Protein AF-A0A7R9GT26-F1 (afdb_monomer_lite)

Radius of gyration: 23.25 Å; chains: 1; bounding box: 60×40×63 Å

Sequence (331 aa):
MYFSDEMHKLLKLSGAKCIITVAANYTTVLQAISMLESLEKPFIIVTQGTEVTTTIPEGAVNFQELIAKDVDTSLLSTVQPASPNDVVALPFSSGTTGLPKGVQLTHRNLVANILQTTLRPHLNYQEPTTSYGLTETSPCVILMPKELKNSSSIGHLIPNTEAKVVDLVTDLTLPVGGVGELWIRGPQVMKGYLDNIEATNDVIDQDNWLRTGDLACYDENNLFYIKDRLKELIKVKGYQVAPAELEEILRSHPSVAEAAVIGVPDKRAGEVPRAFVVCTSEVSEDELKNYVAGKVSDFKQLVGGVTFLESIPKNPSGKILRKLLKEEYIK

InterPro domains:
  IPR000873 AMP-dependent synthetase/ligase domain [PF00501] (3-121)
  IPR000873 AMP-dependent synthetase/ligase domain [PF00501] (131-194)
  IPR020845 AMP-binding, conserved site [PS00455] (90-101)
  IPR025110 AMP-binding enzyme, C-terminal domain [PF13193] (245-319)
  IPR042099 ANL, N-terminal domain [G3DSA:3.40.50.12780] (1-129)
  IPR042099 ANL, N-terminal domain [G3DSA:3.40.50.12780] (130-231)
  IPR045851 AMP-binding enzyme domain superfamily [G3DSA:3.30.300.30] (232-330)

Foldseek 3Di:
DDALCLLLVVCVLVVAQAAEEAPVCVVSPVSSQVPDPDPRTHQYEHEYDVDPPDDDDPRYHHPCVVPDPPDDPVVVVVDDDDDQAQFPAFDFDDDLDDRTWGFGFGNQLLVVVCCLQPVDPPQQSVDFPAFDAPVQQNGTFATHGPVDPDPQFNHAGGPQKDKFFAAPPPRDGDDAPDKHWIKIAGSNGTPATRPCVPRRCVQQPPVRIGGPQWIWGAHPVRTIGTQAGNVQFAQFAPDTEHQVVLQVLLCVDQFFPGKTWHWDQDPHGRTAIEMETETPDDDDQVRSQVSSPVPDDPRNGNPVTYHYDNDFDADPVRHGSVVVVRVVVVD

Organism: Timema poppense (NCBI:txid170557)

Secondary structure (DSSP, 8-state):
---HHHHHHHHHHHT-SEEEEEGGGHHHHHHHHHT---SSPPEEEEEP-S-TT-PPPTTEEEHHHHTSTT---GGGGGSPPPPTTSEEE--EE--TTS--EEEEEEHHHHHHHHHHHH--SSS-TTS-S-EEE-GGGSSEEEE--TT---TT--BEEPTT-EEEEE-TTT-PBP-TT--EEEEEESTTS-SEETT-HHHHHTTB-TT--EEEEEEEEE-TT--EEEEEEGGG-EEETTEEE-HHHHHHHHHTSTTEEEEEEEEEEETTTEEEEEEEEEESS---HHHHHHHHHTTS-GGGS-TTEEEE-S---B-TTS-B-HHHHHHHHH-

Structure (mmCIF, N/CA/C/O backbone):
data_AF-A0A7R9GT26-F1
#
_entry.id   AF-A0A7R9GT26-F1
#
loop_
_atom_site.group_PDB
_atom_site.id
_atom_site.type_symbol
_atom_site.label_atom_id
_atom_site.label_alt_id
_atom_site.label_comp_id
_atom_site.label_asym_id
_atom_site.label_entity_id
_atom_site.label_seq_id
_atom_site.pdbx_PDB_ins_code
_atom_site.Cartn_x
_atom_site.Cartn_y
_atom_site.Cartn_z
_atom_site.occupancy
_atom_site.B_iso_or_equiv
_atom_site.auth_seq_id
_atom_site.auth_comp_id
_atom_site.auth_asym_id
_atom_site.auth_atom_id
_atom_site.pdbx_PDB_model_num
ATOM 1 N N . MET A 1 1 ? 16.679 2.323 5.563 1.00 50.41 1 MET A N 1
ATOM 2 C CA . MET A 1 1 ? 18.012 1.932 5.062 1.00 50.41 1 MET A CA 1
ATOM 3 C C . MET A 1 1 ? 17.977 0.421 4.892 1.00 50.41 1 MET A C 1
ATOM 5 O O . MET A 1 1 ? 17.531 -0.238 5.821 1.00 50.41 1 MET A O 1
ATOM 9 N N . TYR A 1 2 ? 18.290 -0.101 3.706 1.00 65.50 2 TYR A N 1
ATOM 10 C CA . TYR A 1 2 ? 18.271 -1.548 3.445 1.00 65.50 2 TYR A CA 1
ATOM 11 C C . TYR A 1 2 ? 19.489 -2.211 4.096 1.00 65.50 2 TYR A C 1
ATOM 13 O O . TYR A 1 2 ? 20.573 -1.628 4.078 1.00 65.50 2 TYR A O 1
ATOM 21 N N . PHE A 1 3 ? 19.322 -3.411 4.648 1.00 83.06 3 PHE A N 1
ATOM 22 C CA . PHE A 1 3 ? 20.441 -4.206 5.161 1.00 83.06 3 PHE A CA 1
ATOM 23 C C . PHE A 1 3 ? 21.148 -4.945 4.016 1.00 83.06 3 PHE A C 1
ATOM 25 O O . PHE A 1 3 ? 20.526 -5.269 3.001 1.00 83.06 3 PHE A O 1
ATOM 32 N N . SER A 1 4 ? 22.442 -5.236 4.171 1.00 85.62 4 SER A N 1
ATOM 33 C CA . SER A 1 4 ? 23.244 -5.937 3.155 1.00 85.62 4 SER A CA 1
ATOM 34 C C . SER A 1 4 ? 22.680 -7.323 2.818 1.00 85.62 4 SER A C 1
ATOM 36 O O . SER A 1 4 ? 22.632 -7.682 1.644 1.00 85.62 4 SER A O 1
ATOM 38 N N . ASP A 1 5 ? 22.170 -8.062 3.808 1.00 85.44 5 ASP A N 1
ATOM 39 C CA . ASP A 1 5 ? 21.521 -9.370 3.611 1.00 85.44 5 ASP A CA 1
ATOM 40 C C . ASP A 1 5 ? 20.249 -9.282 2.760 1.00 85.44 5 ASP A C 1
ATOM 42 O O . ASP A 1 5 ? 19.950 -10.168 1.955 1.00 85.44 5 ASP A O 1
ATOM 46 N N . GLU A 1 6 ? 19.475 -8.212 2.946 1.00 82.56 6 GLU A N 1
ATOM 47 C CA . GLU A 1 6 ? 18.274 -7.957 2.157 1.00 82.56 6 GLU A CA 1
ATOM 48 C C . GLU A 1 6 ? 18.670 -7.626 0.720 1.00 82.56 6 GLU A C 1
ATOM 50 O O . GLU A 1 6 ? 18.214 -8.298 -0.202 1.00 82.56 6 GLU A O 1
ATOM 55 N N . MET A 1 7 ? 19.602 -6.685 0.530 1.00 87.06 7 MET A N 1
ATOM 56 C CA . MET A 1 7 ? 20.130 -6.339 -0.792 1.00 87.06 7 MET A CA 1
ATOM 57 C C . MET A 1 7 ? 20.706 -7.557 -1.522 1.00 87.06 7 MET A C 1
ATOM 59 O 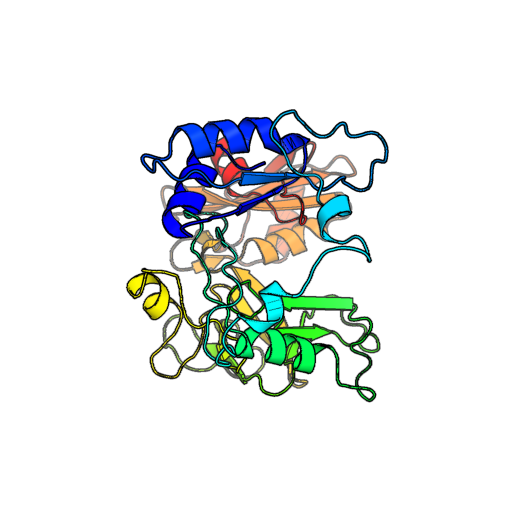O . MET A 1 7 ? 20.417 -7.743 -2.699 1.00 87.06 7 MET A O 1
ATOM 63 N N . HIS A 1 8 ? 21.467 -8.419 -0.845 1.00 89.06 8 HIS A N 1
ATOM 64 C CA . HIS A 1 8 ? 22.035 -9.628 -1.442 1.00 89.06 8 HIS A CA 1
ATOM 65 C C . HIS A 1 8 ? 20.957 -10.530 -2.057 1.00 89.06 8 HIS A C 1
ATOM 67 O O . HIS A 1 8 ? 21.089 -10.973 -3.200 1.00 89.06 8 HIS A O 1
ATOM 73 N N . LYS A 1 9 ? 19.850 -10.744 -1.336 1.00 85.50 9 LYS A N 1
ATOM 74 C CA . LYS A 1 9 ? 18.706 -11.512 -1.848 1.00 85.50 9 LYS A CA 1
ATOM 75 C C . LYS A 1 9 ? 18.086 -10.844 -3.072 1.00 85.50 9 LYS A C 1
ATOM 77 O O . LYS A 1 9 ? 17.804 -11.532 -4.048 1.00 85.50 9 LYS A O 1
ATOM 82 N N . LEU A 1 10 ? 17.916 -9.520 -3.046 1.00 86.31 10 LEU A N 1
ATOM 83 C CA . LEU A 1 10 ? 17.377 -8.766 -4.185 1.00 86.31 10 LEU A CA 1
ATOM 84 C C . LEU A 1 10 ? 18.279 -8.877 -5.423 1.00 86.31 10 LEU A C 1
ATOM 86 O O . LEU A 1 10 ? 17.786 -9.072 -6.534 1.00 86.31 10 LEU A O 1
ATOM 90 N N . LEU A 1 11 ? 19.600 -8.800 -5.239 1.00 88.25 11 LEU A N 1
ATOM 91 C CA . LEU A 1 11 ? 20.577 -8.943 -6.321 1.00 88.25 11 LEU A CA 1
ATOM 92 C C . LEU A 1 11 ? 20.552 -10.348 -6.921 1.00 88.25 11 LEU A C 1
ATOM 94 O O . LEU A 1 11 ? 20.573 -10.491 -8.142 1.00 88.25 11 LEU A O 1
ATOM 98 N N . LYS A 1 12 ? 20.443 -11.377 -6.072 1.00 87.69 12 LYS A N 1
ATOM 99 C CA . LYS A 1 12 ? 20.314 -12.767 -6.515 1.00 87.69 12 LYS A CA 1
ATOM 100 C C . LYS A 1 12 ? 19.029 -12.993 -7.313 1.00 87.69 12 LYS A C 1
ATOM 102 O O . LYS A 1 12 ? 19.092 -13.590 -8.380 1.00 87.69 12 LYS A O 1
ATOM 107 N N . LEU A 1 13 ? 17.891 -12.497 -6.822 1.00 85.44 13 LEU A N 1
ATOM 108 C CA . LEU A 1 13 ? 16.589 -12.656 -7.483 1.00 85.44 13 LEU A CA 1
ATOM 109 C C . LEU A 1 13 ? 16.514 -11.909 -8.818 1.00 85.44 13 LEU A C 1
ATOM 111 O O . LEU A 1 13 ? 15.985 -12.432 -9.788 1.00 85.44 13 LEU A O 1
ATOM 115 N N . SER A 1 14 ? 17.045 -10.688 -8.880 1.00 83.88 14 SER A N 1
ATOM 116 C CA . SER A 1 14 ? 16.994 -9.866 -10.097 1.00 83.88 14 SER A CA 1
ATOM 117 C C . SER A 1 14 ? 18.036 -10.243 -11.151 1.00 83.88 14 SER A C 1
ATOM 119 O O . SER A 1 14 ? 17.915 -9.811 -12.295 1.00 83.88 14 SER A O 1
ATOM 121 N N . GLY A 1 15 ? 19.082 -10.990 -10.780 1.00 86.69 15 GLY A N 1
ATOM 122 C CA . GLY A 1 15 ? 20.220 -11.242 -11.666 1.00 86.69 15 GLY A CA 1
ATOM 123 C C . GLY A 1 15 ? 20.951 -9.954 -12.063 1.00 86.69 15 GLY A C 1
ATOM 124 O O . GLY A 1 15 ? 21.453 -9.853 -13.185 1.00 86.69 15 GLY A O 1
ATOM 125 N N . ALA A 1 16 ? 20.965 -8.954 -11.173 1.00 88.44 16 ALA A N 1
ATOM 126 C CA . ALA A 1 16 ? 21.452 -7.612 -11.467 1.00 88.44 16 ALA A CA 1
ATOM 127 C C . ALA A 1 16 ? 22.862 -7.631 -12.076 1.00 88.44 16 ALA A C 1
ATOM 129 O O . ALA A 1 16 ? 23.800 -8.185 -11.503 1.00 88.44 16 ALA A O 1
ATOM 130 N N . LYS A 1 17 ? 23.012 -6.978 -13.233 1.00 88.94 17 LYS A N 1
ATOM 131 C CA . LYS A 1 17 ? 24.306 -6.745 -13.900 1.00 88.94 17 LYS A CA 1
ATOM 132 C C . LYS A 1 17 ? 24.926 -5.397 -13.534 1.00 88.94 17 LYS A C 1
ATOM 134 O O . LYS A 1 17 ? 26.117 -5.184 -13.728 1.00 88.94 17 LYS A O 1
ATOM 139 N N . CYS A 1 18 ? 24.114 -4.507 -12.980 1.00 89.88 18 CYS A N 1
ATOM 140 C CA . CYS A 1 18 ? 24.482 -3.163 -12.581 1.00 89.88 18 CYS A CA 1
ATOM 141 C C . CYS A 1 18 ? 23.627 -2.737 -11.383 1.00 89.88 18 CYS A C 1
ATOM 143 O O . CYS A 1 18 ? 22.463 -3.128 -11.286 1.00 89.88 18 CYS A O 1
ATOM 145 N N . ILE A 1 19 ? 24.185 -1.913 -10.497 1.00 90.31 19 ILE A N 1
ATOM 146 C CA . ILE A 1 19 ? 23.473 -1.323 -9.360 1.00 90.31 19 ILE A CA 1
ATOM 147 C C . ILE A 1 19 ? 23.625 0.190 -9.416 1.00 90.31 19 ILE A C 1
ATOM 149 O O . ILE A 1 19 ? 24.738 0.690 -9.315 1.00 90.31 19 ILE A O 1
ATOM 153 N N . ILE A 1 20 ? 22.515 0.918 -9.522 1.00 90.12 20 ILE A N 1
ATOM 154 C CA . ILE A 1 20 ? 22.499 2.377 -9.371 1.00 90.12 20 ILE A CA 1
ATOM 155 C C . ILE A 1 20 ? 22.123 2.698 -7.923 1.00 90.12 20 ILE A C 1
ATOM 157 O O . ILE A 1 20 ? 21.085 2.250 -7.437 1.00 90.12 20 ILE A O 1
ATOM 161 N N . THR A 1 21 ? 22.967 3.444 -7.215 1.00 89.31 21 THR A N 1
ATOM 162 C CA . THR A 1 21 ? 22.783 3.767 -5.792 1.00 89.31 21 THR A CA 1
ATOM 163 C C . THR A 1 21 ? 23.339 5.151 -5.445 1.00 89.31 21 THR A C 1
ATOM 165 O O . THR A 1 21 ? 23.936 5.817 -6.284 1.00 89.31 21 THR A O 1
ATOM 168 N N . VAL A 1 22 ? 23.164 5.601 -4.204 1.00 87.25 22 VAL A N 1
ATOM 169 C CA . VAL A 1 22 ? 23.819 6.804 -3.657 1.00 87.25 22 VAL A CA 1
ATOM 170 C C . VAL A 1 22 ? 25.069 6.419 -2.867 1.00 87.25 22 VAL A C 1
ATOM 172 O O . VAL A 1 22 ? 25.137 5.316 -2.319 1.00 87.25 22 VAL A O 1
ATOM 175 N N . ALA A 1 23 ? 26.038 7.332 -2.741 1.00 84.62 23 ALA A N 1
ATOM 176 C CA . ALA A 1 23 ? 27.306 7.044 -2.058 1.00 84.62 23 ALA A CA 1
ATOM 177 C C . ALA A 1 23 ? 27.113 6.563 -0.609 1.00 84.62 23 ALA A C 1
ATOM 179 O O . ALA A 1 23 ? 27.824 5.670 -0.157 1.00 84.62 23 ALA A O 1
ATOM 180 N N . ALA A 1 24 ? 26.094 7.077 0.090 1.00 84.94 24 ALA A N 1
ATOM 181 C CA . ALA A 1 24 ? 25.754 6.661 1.453 1.00 84.94 24 ALA A CA 1
ATOM 182 C C . ALA A 1 24 ? 25.431 5.158 1.581 1.00 84.94 24 ALA A C 1
ATOM 184 O O . ALA A 1 24 ? 25.632 4.570 2.639 1.00 84.94 24 ALA A O 1
ATOM 185 N N . ASN A 1 25 ? 24.960 4.521 0.505 1.00 87.19 25 ASN A N 1
ATOM 186 C CA . ASN A 1 25 ? 24.641 3.093 0.480 1.00 87.19 25 ASN A CA 1
ATOM 187 C C . ASN A 1 25 ? 25.794 2.236 -0.071 1.00 87.19 25 ASN A C 1
ATOM 189 O O . ASN A 1 25 ? 25.666 1.013 -0.105 1.00 87.19 25 ASN A O 1
ATOM 193 N N . TYR A 1 26 ? 26.895 2.842 -0.529 1.00 88.31 26 TYR A N 1
ATOM 194 C CA . TYR A 1 26 ? 27.957 2.150 -1.264 1.00 88.31 26 TYR A CA 1
ATOM 195 C C . TYR A 1 26 ? 28.559 0.981 -0.478 1.00 88.31 26 TYR A C 1
ATOM 197 O O . TYR A 1 26 ? 28.622 -0.138 -0.982 1.00 88.31 26 TYR A O 1
ATOM 205 N N . THR A 1 27 ? 28.919 1.208 0.787 1.00 89.69 27 THR A N 1
ATOM 206 C CA . THR A 1 27 ? 29.486 0.169 1.659 1.00 89.69 27 THR A CA 1
ATOM 207 C C . THR A 1 27 ? 28.525 -1.006 1.846 1.00 89.69 27 THR A C 1
ATOM 209 O O . THR A 1 27 ? 28.936 -2.162 1.762 1.00 89.69 27 THR A O 1
ATOM 212 N N . THR A 1 28 ? 27.234 -0.729 2.039 1.00 90.69 28 THR A N 1
ATOM 213 C CA . THR A 1 28 ? 26.201 -1.765 2.175 1.00 90.69 28 THR A CA 1
ATOM 214 C C . THR A 1 28 ? 26.034 -2.565 0.884 1.00 90.69 28 THR A C 1
ATOM 216 O O . THR A 1 28 ? 25.906 -3.788 0.931 1.00 90.69 28 THR A O 1
ATOM 219 N N . VAL A 1 29 ? 26.089 -1.899 -0.275 1.00 91.19 29 VAL A N 1
ATOM 220 C CA . VAL A 1 29 ? 26.050 -2.558 -1.588 1.00 91.19 29 VAL A CA 1
ATOM 221 C C . VAL A 1 29 ? 27.274 -3.454 -1.784 1.00 91.19 29 VAL A C 1
ATOM 223 O O . VAL A 1 29 ? 27.121 -4.596 -2.208 1.00 91.19 29 VAL A O 1
ATOM 226 N N . LEU A 1 30 ? 28.478 -2.995 -1.429 1.00 92.06 30 LEU A N 1
ATOM 227 C CA . LEU A 1 30 ? 29.689 -3.817 -1.517 1.00 92.06 30 LEU A CA 1
ATOM 228 C C . LEU A 1 30 ? 29.596 -5.081 -0.657 1.00 92.06 30 LEU A C 1
ATOM 230 O O . LEU A 1 30 ? 29.966 -6.161 -1.117 1.00 92.06 30 LEU A O 1
ATOM 234 N N . GLN A 1 31 ? 29.062 -4.966 0.560 1.00 93.06 31 GLN A N 1
ATOM 235 C CA . GLN A 1 31 ? 28.791 -6.123 1.417 1.00 93.06 31 GLN A CA 1
ATOM 236 C C . GLN A 1 31 ? 27.753 -7.062 0.788 1.00 93.06 31 GLN A C 1
ATOM 238 O O . GLN A 1 31 ? 27.925 -8.275 0.809 1.00 93.06 31 GLN A O 1
ATOM 243 N N . ALA A 1 32 ? 26.697 -6.524 0.175 1.00 92.31 32 ALA A N 1
ATOM 244 C CA . ALA A 1 32 ? 25.695 -7.329 -0.523 1.00 92.31 32 ALA A CA 1
ATOM 245 C C . ALA A 1 32 ? 26.288 -8.120 -1.706 1.00 92.31 32 ALA A C 1
ATOM 247 O O . ALA A 1 32 ? 25.992 -9.304 -1.888 1.00 92.31 32 ALA A O 1
ATOM 248 N N . ILE A 1 33 ? 27.156 -7.473 -2.490 1.00 92.38 33 ILE A N 1
ATOM 249 C CA . ILE A 1 33 ? 27.861 -8.072 -3.629 1.00 92.38 33 ILE A CA 1
ATOM 250 C C . ILE A 1 33 ? 28.894 -9.108 -3.172 1.00 92.38 33 ILE A C 1
ATOM 252 O O . ILE A 1 33 ? 29.091 -10.113 -3.856 1.00 92.38 33 ILE A O 1
ATOM 256 N N . SER A 1 34 ? 29.588 -8.887 -2.050 1.00 92.06 34 SER A N 1
ATOM 257 C CA . SER A 1 34 ? 30.612 -9.824 -1.570 1.00 92.06 34 SER A CA 1
ATOM 258 C C . SER A 1 34 ? 30.029 -11.189 -1.203 1.00 92.06 34 SER A C 1
ATOM 260 O O . SER A 1 34 ? 30.730 -12.188 -1.342 1.00 92.06 34 SER A O 1
ATOM 262 N N . MET A 1 35 ? 28.747 -11.229 -0.832 1.00 92.94 35 MET A N 1
ATOM 263 C CA . MET A 1 35 ? 27.990 -12.449 -0.554 1.00 92.94 35 MET A CA 1
ATOM 264 C C . MET A 1 35 ? 27.502 -13.185 -1.815 1.00 92.94 35 MET A C 1
ATOM 266 O O . MET A 1 35 ? 27.016 -14.307 -1.706 1.00 92.94 35 MET A O 1
ATOM 270 N N . LEU A 1 36 ? 27.587 -12.589 -3.013 1.00 90.75 36 LEU A N 1
ATOM 271 C CA . LEU A 1 36 ? 27.212 -13.274 -4.256 1.00 90.75 36 LEU A CA 1
ATOM 272 C C . LEU A 1 36 ? 28.237 -14.362 -4.608 1.00 90.75 36 LEU A C 1
ATOM 274 O O . LEU A 1 36 ? 29.433 -14.098 -4.690 1.00 90.75 36 LEU A O 1
ATOM 278 N N . GLU A 1 37 ? 27.740 -15.565 -4.898 1.00 87.38 37 GLU A N 1
ATOM 279 C CA . GLU A 1 37 ? 28.546 -16.711 -5.355 1.00 87.38 37 GLU A CA 1
ATOM 280 C C . GLU A 1 37 ? 29.038 -16.553 -6.811 1.00 87.38 37 GLU A C 1
ATOM 282 O O . GLU A 1 37 ? 29.953 -17.250 -7.243 1.00 87.38 37 GLU A O 1
ATOM 287 N N . SER A 1 38 ? 28.438 -15.632 -7.578 1.00 80.31 38 SER A N 1
ATOM 288 C CA . SER A 1 38 ? 28.776 -15.368 -8.984 1.00 80.31 38 SER A CA 1
ATOM 289 C C . SER A 1 38 ? 30.158 -14.725 -9.143 1.00 80.31 38 SER A C 1
ATOM 291 O O . SER A 1 38 ? 30.488 -13.757 -8.454 1.00 80.31 38 SER A O 1
ATOM 293 N N . LEU A 1 39 ? 30.930 -15.212 -10.122 1.00 73.50 39 LEU A N 1
ATOM 294 C CA . LEU A 1 39 ? 32.186 -14.585 -10.555 1.00 73.50 39 LEU A CA 1
ATOM 295 C C . LEU A 1 39 ? 31.941 -13.259 -11.292 1.00 73.50 39 LEU A C 1
ATOM 297 O O . LEU A 1 39 ? 32.728 -12.325 -11.155 1.00 73.50 39 LEU A O 1
ATOM 301 N N . GLU A 1 40 ? 30.832 -13.149 -12.030 1.00 84.06 40 GLU A N 1
ATOM 302 C CA . GLU A 1 40 ? 30.379 -11.880 -12.601 1.00 84.06 40 GLU A CA 1
ATOM 303 C C . GLU A 1 40 ? 29.618 -11.095 -11.535 1.00 84.06 40 GLU A C 1
ATOM 305 O O . GLU A 1 40 ? 28.461 -11.402 -11.224 1.00 84.06 40 GLU A O 1
ATOM 310 N N . LYS A 1 41 ? 30.281 -10.091 -10.962 1.00 85.19 41 LYS A N 1
ATOM 311 C CA . LYS A 1 41 ? 29.689 -9.172 -9.989 1.00 85.19 41 LYS A CA 1
ATOM 312 C C . LYS A 1 41 ? 29.129 -7.939 -10.704 1.00 85.19 41 LYS A C 1
ATOM 314 O O . LYS A 1 41 ? 29.766 -7.459 -11.642 1.00 85.19 41 LYS A O 1
ATOM 319 N N . PRO A 1 42 ? 27.968 -7.410 -10.281 1.00 88.25 42 PRO A N 1
ATOM 320 C CA . PRO A 1 42 ? 27.454 -6.177 -10.852 1.00 88.25 42 PRO A CA 1
ATOM 321 C C . PRO A 1 42 ? 28.406 -5.021 -10.562 1.00 88.25 42 PRO A C 1
ATOM 323 O O . PRO A 1 42 ? 28.925 -4.901 -9.451 1.00 88.25 42 PRO A O 1
ATOM 326 N N . PHE A 1 43 ? 28.600 -4.144 -11.542 1.00 90.25 43 PHE A N 1
ATOM 327 C CA . PHE A 1 43 ? 29.292 -2.883 -11.300 1.00 90.25 43 PHE A CA 1
ATOM 328 C C . PHE A 1 43 ? 28.349 -1.886 -10.617 1.00 90.25 43 PHE A C 1
ATOM 330 O O . PHE A 1 43 ? 27.121 -1.968 -10.741 1.00 90.25 43 PHE A O 1
ATOM 337 N N . ILE A 1 44 ? 28.927 -0.953 -9.864 1.00 88.88 44 ILE A N 1
ATOM 338 C CA . ILE A 1 44 ? 28.171 0.013 -9.070 1.00 88.88 44 ILE A CA 1
ATOM 339 C C . ILE A 1 44 ? 28.244 1.371 -9.757 1.00 88.88 44 ILE A C 1
ATOM 341 O O . ILE A 1 44 ? 29.326 1.908 -9.972 1.00 88.88 44 ILE A O 1
ATOM 345 N N . ILE A 1 45 ? 27.086 1.939 -10.057 1.00 86.94 45 ILE A N 1
ATOM 346 C CA . ILE A 1 45 ? 26.932 3.324 -10.472 1.00 86.94 45 ILE A CA 1
ATOM 347 C C . ILE A 1 45 ? 26.461 4.124 -9.260 1.00 86.94 45 ILE A C 1
ATOM 349 O O . ILE A 1 45 ? 25.444 3.805 -8.640 1.00 86.94 45 ILE A O 1
ATOM 353 N N . VAL A 1 46 ? 27.184 5.186 -8.927 1.00 86.62 46 VAL A N 1
ATOM 354 C CA . VAL A 1 46 ? 26.808 6.115 -7.868 1.00 86.62 46 VAL A CA 1
ATOM 355 C C . VAL A 1 46 ? 26.240 7.382 -8.491 1.00 86.62 46 VAL A C 1
ATOM 357 O O . VAL A 1 46 ? 26.902 8.061 -9.274 1.00 86.62 46 VAL A O 1
ATOM 360 N N . THR A 1 47 ? 25.004 7.713 -8.126 1.00 82.38 47 THR A N 1
ATOM 361 C CA . THR A 1 47 ? 24.435 9.032 -8.396 1.00 82.38 47 THR A CA 1
ATOM 362 C C . THR A 1 47 ? 24.823 9.990 -7.277 1.00 82.38 47 THR A C 1
ATOM 364 O O . THR A 1 47 ? 24.699 9.666 -6.091 1.00 82.38 47 THR A O 1
ATOM 367 N N . GLN A 1 48 ? 25.275 11.187 -7.653 1.00 68.50 48 GLN A N 1
ATOM 368 C CA . GLN A 1 48 ? 25.305 12.312 -6.724 1.00 68.50 48 GLN A CA 1
ATOM 369 C C . GLN A 1 48 ? 23.850 12.595 -6.325 1.00 68.50 48 GLN A C 1
ATOM 371 O O . GLN A 1 48 ? 22.958 12.592 -7.177 1.00 68.50 48 GLN A O 1
ATOM 376 N N . GLY A 1 49 ? 23.582 12.729 -5.027 1.00 59.44 49 GLY A N 1
ATOM 377 C CA . GLY A 1 49 ? 22.277 13.196 -4.562 1.00 59.44 49 GLY A CA 1
ATOM 378 C C . GLY A 1 49 ? 22.076 14.672 -4.920 1.00 59.44 49 GLY A C 1
ATOM 379 O O . GLY A 1 49 ? 22.800 15.243 -5.728 1.00 59.44 49 GLY A O 1
ATOM 380 N N . THR A 1 50 ? 21.136 15.342 -4.260 1.00 52.72 50 THR A N 1
ATOM 381 C CA . THR A 1 50 ? 20.999 16.808 -4.352 1.00 52.72 50 THR A CA 1
ATOM 382 C C . THR A 1 50 ? 22.166 17.574 -3.708 1.00 52.72 50 THR A C 1
ATOM 384 O O . THR A 1 50 ? 22.218 18.797 -3.800 1.00 52.72 50 THR A O 1
ATOM 387 N N . GLU A 1 51 ? 23.095 16.883 -3.043 1.00 53.56 51 GLU A N 1
ATOM 388 C CA . GLU A 1 51 ? 24.273 17.466 -2.402 1.00 53.56 51 GLU A CA 1
ATOM 389 C C . GLU A 1 51 ? 25.493 17.411 -3.334 1.00 53.56 51 GLU A C 1
ATOM 391 O O . GLU A 1 51 ? 25.973 16.346 -3.717 1.00 53.56 51 GLU A O 1
ATOM 396 N N . VAL A 1 52 ? 26.013 18.591 -3.675 1.00 53.62 52 VAL A N 1
ATOM 397 C CA . VAL A 1 52 ? 27.061 18.830 -4.689 1.00 53.62 52 VAL A CA 1
ATOM 398 C C . VAL A 1 52 ? 28.454 18.310 -4.269 1.00 53.62 52 VAL A C 1
ATOM 400 O O . VAL A 1 52 ? 29.385 18.303 -5.068 1.00 53.62 52 VAL A O 1
ATOM 403 N N . THR A 1 53 ? 28.632 17.851 -3.026 1.00 54.72 53 THR A N 1
ATOM 404 C CA . THR A 1 53 ? 29.950 17.536 -2.434 1.00 54.72 53 THR A CA 1
ATOM 405 C C . THR A 1 53 ? 30.226 16.046 -2.224 1.00 54.72 53 THR A C 1
ATOM 407 O O . THR A 1 53 ? 31.228 15.693 -1.601 1.00 54.72 53 THR A O 1
ATOM 410 N N . THR A 1 54 ? 29.380 15.144 -2.726 1.00 60.91 54 THR A N 1
ATOM 411 C CA . THR A 1 54 ? 29.605 13.706 -2.529 1.00 60.91 54 THR A CA 1
ATOM 412 C C . THR A 1 54 ? 30.730 13.192 -3.436 1.00 60.91 54 THR A C 1
ATOM 414 O O . THR A 1 54 ? 30.585 13.151 -4.659 1.00 60.91 54 THR A O 1
ATOM 417 N N . THR A 1 55 ? 31.852 12.772 -2.846 1.00 75.75 55 THR A N 1
ATOM 418 C CA . THR A 1 55 ? 32.932 12.086 -3.567 1.00 75.75 55 THR A CA 1
ATOM 419 C C . THR A 1 55 ? 32.455 10.718 -4.056 1.00 75.75 55 THR A C 1
ATOM 421 O O . THR A 1 55 ? 31.848 9.952 -3.306 1.00 75.75 55 THR A O 1
ATOM 424 N N . ILE A 1 56 ? 32.713 10.408 -5.330 1.00 81.81 56 ILE A N 1
ATOM 425 C CA . ILE A 1 56 ? 32.410 9.091 -5.899 1.00 81.81 56 ILE A CA 1
ATOM 426 C C . ILE A 1 56 ? 33.388 8.076 -5.285 1.00 81.81 56 ILE A C 1
ATOM 428 O O . ILE A 1 56 ? 34.599 8.290 -5.373 1.00 81.81 56 ILE A O 1
ATOM 432 N N . PRO A 1 57 ? 32.899 7.007 -4.631 1.00 84.94 57 PRO A N 1
ATOM 433 C CA . PRO A 1 57 ? 33.766 5.993 -4.043 1.00 84.94 57 PRO A CA 1
ATOM 434 C C . PRO A 1 57 ? 34.650 5.307 -5.089 1.00 84.94 57 PRO A C 1
ATOM 436 O O . PRO A 1 57 ? 34.223 5.071 -6.219 1.00 84.94 57 PRO A O 1
ATOM 439 N N . GLU A 1 58 ? 35.865 4.928 -4.695 1.00 85.50 58 GLU A N 1
ATOM 440 C CA . GLU A 1 58 ? 36.760 4.147 -5.551 1.00 85.50 58 GLU A CA 1
ATOM 441 C C . GLU A 1 58 ? 36.084 2.829 -5.973 1.00 85.50 58 GLU A C 1
ATOM 443 O O . GLU A 1 58 ? 35.539 2.101 -5.137 1.00 85.50 58 GLU A O 1
ATOM 448 N N . GLY A 1 59 ? 36.090 2.542 -7.279 1.00 83.19 59 GLY A N 1
ATOM 449 C CA . GLY A 1 59 ? 35.418 1.380 -7.876 1.00 83.19 59 GLY A CA 1
ATOM 450 C C . GLY A 1 59 ? 33.965 1.613 -8.316 1.00 83.19 59 GLY A C 1
ATOM 451 O O . GLY A 1 59 ? 33.378 0.715 -8.920 1.00 83.19 59 GLY A O 1
ATOM 452 N N . ALA A 1 60 ? 33.392 2.796 -8.065 1.00 86.38 60 ALA A N 1
ATOM 453 C CA . ALA A 1 60 ? 32.088 3.190 -8.595 1.00 86.38 60 ALA A CA 1
ATOM 454 C C . ALA A 1 60 ? 32.200 4.019 -9.885 1.00 86.38 60 ALA A C 1
ATOM 456 O O . ALA A 1 60 ? 33.143 4.784 -10.072 1.00 86.38 60 ALA A O 1
ATOM 457 N N . VAL A 1 61 ? 31.183 3.916 -10.740 1.00 86.94 61 VAL A N 1
ATOM 458 C CA . VAL A 1 61 ? 30.991 4.774 -11.918 1.00 86.94 61 VAL A CA 1
ATOM 459 C C . VAL A 1 61 ? 30.111 5.961 -11.538 1.00 86.94 61 VAL A C 1
ATOM 461 O O . VAL A 1 61 ? 29.095 5.789 -10.865 1.00 86.94 61 VAL A O 1
ATOM 464 N N . ASN A 1 62 ? 30.458 7.169 -11.971 1.00 86.38 62 ASN A N 1
ATOM 465 C CA . ASN A 1 62 ? 29.623 8.345 -11.746 1.00 86.38 62 ASN A CA 1
ATOM 466 C C . ASN A 1 62 ? 28.416 8.338 -12.699 1.00 86.38 62 ASN A C 1
ATOM 468 O O . ASN A 1 62 ? 28.584 8.326 -13.916 1.00 86.38 62 ASN A O 1
ATOM 472 N N . PHE A 1 63 ? 27.190 8.392 -12.167 1.00 86.19 63 PHE A N 1
ATOM 473 C CA . PHE A 1 63 ? 25.979 8.418 -12.997 1.00 86.19 63 PHE A CA 1
ATOM 474 C C . PHE A 1 63 ? 25.963 9.590 -13.992 1.00 86.19 63 PHE A C 1
ATOM 476 O O . PHE A 1 63 ? 25.492 9.421 -15.111 1.00 86.19 63 PHE A O 1
ATOM 483 N N . GLN A 1 64 ? 26.507 10.756 -13.617 1.00 81.81 64 GLN A N 1
ATOM 484 C CA . GLN A 1 64 ? 26.532 11.940 -14.488 1.00 81.81 64 GLN A CA 1
ATOM 485 C C . GLN A 1 64 ? 27.368 11.732 -15.755 1.00 81.81 64 GLN A C 1
ATOM 487 O O . GLN A 1 64 ? 27.020 12.257 -16.809 1.00 81.81 64 GLN A O 1
ATOM 492 N N . GLU A 1 65 ? 28.428 10.928 -15.680 1.00 79.38 65 GLU A N 1
ATOM 493 C CA . GLU A 1 65 ? 29.256 10.594 -16.845 1.00 79.38 65 GLU A CA 1
ATOM 494 C C . GLU A 1 65 ? 28.489 9.715 -17.844 1.00 79.38 65 GLU A C 1
ATOM 496 O O . GLU A 1 65 ? 28.696 9.825 -19.047 1.00 79.38 65 GLU A O 1
ATOM 501 N N . LEU A 1 66 ? 27.546 8.893 -17.367 1.00 78.44 66 LEU A N 1
ATOM 502 C CA . LEU A 1 66 ? 26.745 7.994 -18.208 1.00 78.44 66 LEU A CA 1
ATOM 503 C C . LEU A 1 66 ? 25.594 8.686 -18.940 1.00 78.44 66 LEU A C 1
ATOM 505 O O . LEU A 1 66 ? 25.076 8.141 -19.912 1.00 78.44 66 LEU A O 1
ATOM 509 N N . ILE A 1 67 ? 25.168 9.853 -18.462 1.00 78.19 67 ILE A N 1
ATOM 510 C CA . ILE A 1 67 ? 24.084 10.639 -19.071 1.00 78.19 67 ILE A CA 1
ATOM 511 C C . ILE A 1 67 ? 24.598 11.898 -19.777 1.00 78.19 67 ILE A C 1
ATOM 513 O O . ILE A 1 67 ? 23.804 12.746 -20.19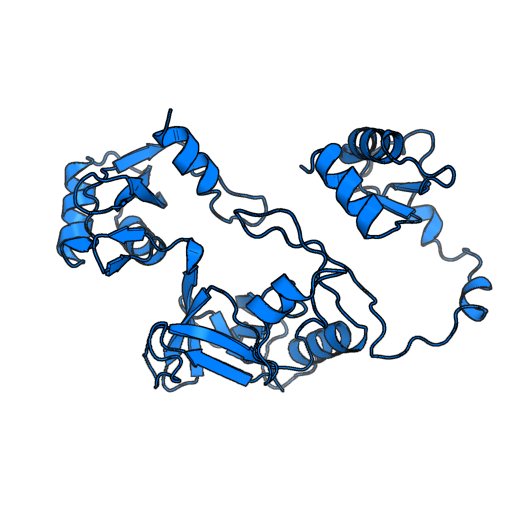6 1.00 78.19 67 ILE A O 1
ATOM 517 N N . ALA A 1 68 ? 25.919 12.034 -19.907 1.00 79.19 68 ALA A N 1
ATOM 518 C CA . ALA A 1 68 ? 26.535 13.105 -20.667 1.00 79.19 68 ALA A CA 1
ATOM 519 C C . ALA A 1 68 ? 26.157 13.005 -22.158 1.00 79.19 68 ALA A C 1
ATOM 521 O O . ALA A 1 68 ? 25.864 11.935 -22.693 1.00 79.19 68 ALA A O 1
ATOM 522 N N . LYS A 1 69 ? 26.110 14.149 -22.848 1.00 71.19 69 LYS A N 1
ATOM 523 C CA . LYS A 1 69 ? 25.598 14.230 -24.231 1.00 71.19 69 LYS A CA 1
ATOM 524 C C . LYS A 1 69 ? 26.496 13.548 -25.269 1.00 71.19 69 LYS A C 1
ATOM 526 O O . LYS A 1 69 ? 26.053 13.326 -26.390 1.00 71.19 69 LYS A O 1
ATOM 531 N N . ASP A 1 70 ? 27.739 13.274 -24.915 1.00 79.44 70 ASP A N 1
ATOM 532 C CA . ASP A 1 70 ? 28.800 12.710 -25.746 1.00 79.44 70 ASP A CA 1
ATOM 533 C C . ASP A 1 70 ? 28.993 11.197 -25.546 1.00 79.44 70 ASP A C 1
ATOM 535 O O . ASP A 1 70 ? 29.946 10.620 -26.067 1.00 79.44 70 ASP A O 1
ATOM 539 N N . VAL A 1 71 ? 28.074 10.534 -24.838 1.00 76.81 71 VAL A N 1
ATOM 540 C CA . VAL A 1 71 ? 28.097 9.078 -24.663 1.00 76.81 71 VAL A CA 1
ATOM 541 C C . VAL A 1 71 ? 27.783 8.375 -25.987 1.00 76.81 71 VAL A C 1
ATOM 543 O O . VAL A 1 71 ? 26.788 8.673 -26.654 1.00 76.81 71 VAL A O 1
ATOM 546 N N . ASP A 1 72 ? 28.622 7.405 -26.359 1.00 77.62 72 ASP A N 1
ATOM 547 C CA . ASP A 1 72 ? 28.381 6.547 -27.518 1.00 77.62 72 ASP A CA 1
ATOM 548 C C . ASP A 1 72 ? 27.131 5.684 -27.292 1.00 77.62 72 ASP A C 1
ATOM 550 O O . ASP A 1 72 ? 27.101 4.767 -26.471 1.00 77.62 72 ASP A O 1
ATOM 554 N N . THR A 1 73 ? 26.081 5.987 -28.049 1.00 80.38 73 THR A N 1
ATOM 555 C CA . THR A 1 73 ? 24.798 5.279 -28.010 1.00 80.38 73 THR A CA 1
ATOM 556 C C . THR A 1 73 ? 24.654 4.257 -29.134 1.00 80.38 73 THR A C 1
ATOM 558 O O . THR A 1 73 ? 23.585 3.667 -29.283 1.00 80.38 73 THR A O 1
ATOM 561 N N . SER A 1 74 ? 25.712 3.991 -29.910 1.00 84.38 74 SER A N 1
ATOM 562 C CA . SER A 1 74 ? 25.695 3.021 -31.012 1.00 84.38 74 SER A CA 1
ATOM 563 C C . SER A 1 74 ? 25.216 1.637 -30.566 1.00 84.38 74 SER A C 1
ATOM 565 O O . SER A 1 74 ? 24.489 0.973 -31.304 1.00 84.38 74 SER A O 1
ATOM 567 N N . LEU A 1 75 ? 25.505 1.234 -29.325 1.00 79.38 75 LEU A N 1
ATOM 568 C CA . LEU A 1 75 ? 25.021 -0.018 -28.738 1.00 79.38 75 LEU A CA 1
ATOM 569 C C . LEU A 1 75 ? 23.491 -0.101 -28.650 1.00 79.38 75 LEU A C 1
ATOM 571 O O . LEU A 1 75 ? 22.946 -1.197 -28.777 1.00 79.38 75 LEU A O 1
ATOM 575 N N . LEU A 1 76 ? 22.776 1.024 -28.516 1.00 77.06 76 LEU A N 1
ATOM 576 C CA . LEU A 1 76 ? 21.307 1.034 -28.512 1.00 77.06 76 LEU A CA 1
ATOM 577 C C . LEU A 1 76 ? 20.728 0.507 -29.832 1.00 77.06 76 LEU A C 1
ATOM 579 O O . LEU A 1 76 ? 19.634 -0.047 -29.831 1.00 77.06 76 LEU A O 1
ATOM 583 N N . SER A 1 77 ? 21.475 0.604 -30.939 1.00 79.94 77 SER A N 1
ATOM 584 C CA . SER A 1 77 ? 21.065 0.035 -32.232 1.00 79.94 77 SER A CA 1
ATOM 585 C C . SER A 1 77 ? 21.082 -1.498 -32.266 1.00 79.94 77 SER A C 1
ATOM 587 O O . SER A 1 77 ? 20.465 -2.100 -33.142 1.00 79.94 77 SER A O 1
ATOM 589 N N . THR A 1 78 ? 21.760 -2.135 -31.307 1.00 81.81 78 THR A N 1
ATOM 590 C CA . THR A 1 78 ? 21.835 -3.598 -31.182 1.00 81.81 78 THR A CA 1
ATOM 591 C C . THR A 1 78 ? 20.783 -4.168 -30.225 1.00 81.81 78 THR A C 1
ATOM 593 O O . THR A 1 78 ? 20.597 -5.385 -30.162 1.00 81.81 78 THR A O 1
ATOM 596 N N . VAL A 1 79 ? 20.067 -3.301 -29.500 1.00 79.31 79 VAL A N 1
ATOM 597 C CA . VAL A 1 79 ? 18.980 -3.691 -28.598 1.00 79.31 79 VAL A CA 1
ATOM 598 C C . VAL A 1 79 ? 17.773 -4.114 -29.434 1.00 79.31 79 VAL A C 1
ATOM 600 O O . VAL A 1 79 ? 17.2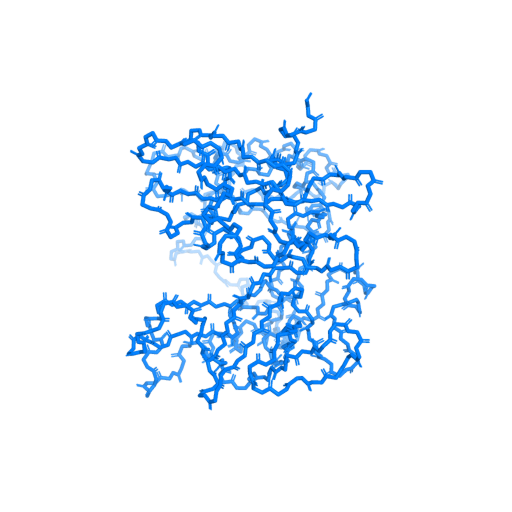57 -3.349 -30.247 1.00 79.31 79 VAL A O 1
ATOM 603 N N . GLN A 1 80 ? 17.321 -5.353 -29.239 1.00 78.94 80 GLN A N 1
ATOM 604 C CA . GLN A 1 80 ? 16.134 -5.873 -29.917 1.00 78.94 80 GLN A CA 1
ATOM 605 C C . GLN A 1 80 ? 14.873 -5.101 -29.488 1.00 78.94 80 GLN A C 1
ATOM 607 O O . GLN A 1 80 ? 14.784 -4.693 -28.326 1.00 78.94 80 GLN A O 1
ATOM 612 N N . PRO A 1 81 ? 13.877 -4.918 -30.378 1.00 74.69 81 PRO A N 1
ATOM 613 C CA . PRO A 1 81 ? 12.620 -4.276 -30.011 1.00 74.69 81 PRO A CA 1
ATOM 614 C C . PRO A 1 81 ? 11.942 -5.038 -28.869 1.00 74.69 81 PRO A C 1
ATOM 616 O O . PRO A 1 81 ? 11.634 -6.221 -29.007 1.00 74.69 81 PRO A O 1
ATOM 619 N N . ALA A 1 82 ? 11.700 -4.357 -27.750 1.00 81.81 82 ALA A N 1
ATOM 620 C CA . ALA A 1 82 ? 10.983 -4.940 -26.626 1.00 81.81 82 ALA A CA 1
ATOM 621 C C . ALA A 1 82 ? 9.504 -5.160 -26.982 1.00 81.81 82 ALA A C 1
ATOM 623 O O . ALA A 1 82 ? 8.852 -4.309 -27.597 1.00 81.81 82 ALA A O 1
ATOM 624 N N . SER A 1 83 ? 8.951 -6.294 -26.563 1.00 92.25 83 SER A N 1
ATOM 625 C CA . SER A 1 83 ? 7.512 -6.536 -26.587 1.00 92.25 83 SER A CA 1
ATOM 626 C C . SER A 1 83 ? 6.827 -5.698 -25.502 1.00 92.25 83 SER A C 1
ATOM 628 O O . SER A 1 83 ? 7.349 -5.573 -24.393 1.00 92.25 83 SER A O 1
ATOM 630 N N . PRO A 1 84 ? 5.598 -5.190 -25.729 1.00 93.69 84 PRO A N 1
ATOM 631 C CA . PRO A 1 84 ? 4.828 -4.521 -24.680 1.00 93.69 84 PRO A CA 1
ATOM 632 C C . PRO A 1 84 ? 4.611 -5.370 -23.416 1.00 93.69 84 PRO A C 1
ATOM 634 O O . PRO A 1 84 ? 4.332 -4.815 -22.357 1.00 93.69 84 PRO A O 1
ATOM 637 N N . ASN A 1 85 ? 4.716 -6.698 -23.523 1.00 94.38 85 ASN A N 1
ATOM 638 C CA . ASN A 1 85 ? 4.551 -7.634 -22.407 1.00 94.38 85 ASN A CA 1
ATOM 639 C C . ASN A 1 85 ? 5.876 -8.015 -21.723 1.00 94.38 85 ASN A C 1
ATOM 641 O O . ASN A 1 85 ? 5.858 -8.803 -20.770 1.00 94.38 85 ASN A O 1
ATOM 645 N N . ASP A 1 86 ? 7.005 -7.491 -22.201 1.00 94.12 86 ASP A N 1
ATOM 646 C CA . ASP A 1 86 ? 8.295 -7.695 -21.553 1.00 94.12 86 ASP A CA 1
ATOM 647 C C . ASP A 1 86 ? 8.348 -6.885 -20.261 1.00 94.12 86 ASP A C 1
ATOM 649 O O . ASP A 1 86 ? 7.857 -5.752 -20.189 1.00 94.12 86 ASP A O 1
ATOM 653 N N . VAL A 1 87 ? 8.919 -7.497 -19.223 1.00 94.00 87 VAL A N 1
ATOM 654 C CA . VAL A 1 87 ? 9.121 -6.861 -17.921 1.00 94.00 87 VAL A CA 1
ATOM 655 C C . VAL A 1 87 ? 10.204 -5.798 -18.075 1.00 94.00 87 VAL A C 1
ATOM 657 O O . VAL A 1 87 ? 11.329 -6.114 -18.445 1.00 94.00 87 VAL A O 1
ATOM 660 N N . VAL A 1 88 ? 9.855 -4.548 -17.780 1.00 92.81 88 VAL A N 1
ATOM 661 C CA . VAL A 1 88 ? 10.756 -3.387 -17.872 1.00 92.81 88 VAL A CA 1
ATOM 662 C C . VAL A 1 88 ? 11.169 -2.875 -16.495 1.00 92.81 88 VAL A C 1
ATOM 664 O O . VAL A 1 88 ? 12.222 -2.262 -16.346 1.00 92.81 88 VAL A O 1
ATOM 667 N N . ALA A 1 89 ? 10.357 -3.138 -15.470 1.00 92.94 89 ALA A N 1
ATOM 668 C CA . ALA A 1 89 ? 10.670 -2.781 -14.099 1.00 92.94 89 ALA A CA 1
ATOM 669 C C . ALA A 1 89 ? 10.305 -3.921 -13.147 1.00 92.94 89 ALA A C 1
ATOM 671 O O . ALA A 1 89 ? 9.281 -4.587 -13.301 1.00 92.94 89 ALA A O 1
ATOM 672 N N . LEU A 1 90 ? 11.159 -4.113 -12.143 1.00 92.25 90 LEU A N 1
ATOM 673 C CA . LEU A 1 90 ? 10.970 -5.086 -11.074 1.00 92.25 90 LEU A CA 1
ATOM 674 C C . LEU A 1 90 ? 11.103 -4.407 -9.701 1.00 92.25 90 LEU A C 1
ATOM 676 O O . LEU A 1 90 ? 12.063 -4.669 -8.971 1.00 92.25 90 LEU A O 1
ATOM 680 N N . PRO A 1 91 ? 10.204 -3.472 -9.344 1.00 90.62 91 PRO A N 1
ATOM 681 C CA . PRO A 1 91 ? 10.219 -2.883 -8.015 1.00 90.62 91 PRO A CA 1
ATOM 682 C C . PRO A 1 91 ? 9.952 -3.957 -6.956 1.00 90.62 91 PRO A C 1
ATOM 684 O O . PRO A 1 91 ? 8.983 -4.714 -7.029 1.00 90.62 91 PRO A O 1
ATOM 687 N N . PHE A 1 92 ? 10.820 -4.018 -5.949 1.00 86.88 92 PHE A N 1
ATOM 688 C CA . PHE A 1 92 ? 10.631 -4.907 -4.812 1.00 86.88 92 PHE A CA 1
ATOM 689 C C . PHE A 1 92 ? 9.746 -4.234 -3.768 1.00 86.88 92 PHE A C 1
ATOM 691 O O . PHE A 1 92 ? 10.133 -3.247 -3.146 1.00 86.88 92 PHE A O 1
ATOM 698 N N . SER A 1 93 ? 8.550 -4.788 -3.584 1.00 80.62 93 SER A N 1
ATOM 699 C CA . SER A 1 93 ? 7.573 -4.324 -2.604 1.00 80.62 93 SER A CA 1
ATOM 700 C C . SER A 1 93 ? 7.630 -5.225 -1.377 1.00 80.62 93 SER A C 1
ATOM 702 O O . SER A 1 93 ? 7.266 -6.403 -1.430 1.00 80.62 93 SER A O 1
ATOM 704 N N . SER A 1 94 ? 8.101 -4.688 -0.254 1.00 65.75 94 SER A N 1
ATOM 705 C CA . SER A 1 94 ? 7.848 -5.270 1.058 1.00 65.75 94 SER A CA 1
ATOM 706 C C . SER A 1 94 ? 6.586 -4.630 1.619 1.00 65.75 94 SER A C 1
ATOM 708 O O . SER A 1 94 ? 6.555 -3.471 2.032 1.00 65.75 94 SER A O 1
ATOM 710 N N . GLY A 1 95 ? 5.493 -5.391 1.681 1.00 59.03 95 GLY A N 1
ATOM 711 C CA . GLY A 1 95 ? 4.430 -5.025 2.612 1.00 59.03 95 GLY A CA 1
ATOM 712 C C . GLY A 1 95 ? 5.018 -4.860 4.026 1.00 59.03 95 GLY A C 1
ATOM 713 O O . GLY A 1 95 ? 6.080 -5.388 4.328 1.00 59.03 95 GLY A O 1
ATOM 714 N N . THR A 1 96 ? 4.311 -4.198 4.945 1.00 45.12 96 THR A N 1
ATOM 715 C CA . THR A 1 96 ? 4.803 -3.910 6.320 1.00 45.12 96 THR A CA 1
ATOM 716 C C . THR A 1 96 ? 5.229 -5.121 7.184 1.00 45.12 96 THR A C 1
ATOM 718 O O . THR A 1 96 ? 5.613 -4.932 8.333 1.00 45.12 96 THR A O 1
ATOM 721 N N . THR A 1 97 ? 5.142 -6.360 6.686 1.00 49.59 97 THR A N 1
ATOM 722 C CA . THR A 1 97 ? 5.266 -7.591 7.486 1.00 49.59 97 THR A CA 1
ATOM 723 C C . THR A 1 97 ? 5.964 -8.772 6.787 1.00 49.59 97 THR A C 1
ATOM 725 O O . THR A 1 97 ? 6.111 -9.808 7.425 1.00 49.59 97 THR A O 1
ATOM 728 N N . GLY A 1 98 ? 6.395 -8.662 5.520 1.00 63.31 98 GLY A N 1
ATOM 729 C CA . GLY A 1 98 ? 6.953 -9.791 4.750 1.00 63.31 98 GLY A CA 1
ATOM 730 C C . GLY A 1 98 ? 8.233 -9.446 3.985 1.00 63.31 98 GLY A C 1
ATOM 731 O O . GLY A 1 98 ? 8.580 -8.273 3.858 1.00 63.31 98 GLY A O 1
ATOM 732 N N . LEU A 1 99 ? 8.926 -10.472 3.475 1.00 70.31 99 LEU A N 1
ATOM 733 C CA . LEU A 1 99 ? 10.074 -10.282 2.581 1.00 70.31 99 LEU A CA 1
ATOM 734 C C . LEU A 1 99 ? 9.637 -9.527 1.310 1.00 70.31 99 LEU A C 1
ATOM 736 O O . LEU A 1 99 ? 8.524 -9.768 0.829 1.00 70.31 99 LEU A O 1
ATOM 740 N N . PRO A 1 100 ? 10.481 -8.635 0.758 1.00 80.00 100 PRO A N 1
ATOM 741 C CA . PRO A 1 100 ? 10.158 -7.945 -0.482 1.00 80.00 100 PRO A CA 1
ATOM 742 C C . PRO A 1 100 ? 9.904 -8.929 -1.627 1.00 80.00 100 PRO A C 1
ATOM 744 O O . PRO A 1 100 ? 10.700 -9.838 -1.862 1.00 80.00 100 PRO A O 1
ATOM 747 N N . LYS A 1 101 ? 8.810 -8.723 -2.362 1.00 87.38 101 LYS A N 1
ATOM 748 C CA . LYS A 1 101 ? 8.470 -9.482 -3.572 1.00 87.38 101 LYS A CA 1
ATOM 749 C C . LYS A 1 101 ? 8.738 -8.620 -4.802 1.00 87.38 101 LYS A C 1
ATOM 751 O O . LYS A 1 101 ? 8.372 -7.445 -4.811 1.00 87.38 101 LYS A O 1
ATOM 756 N N . GLY A 1 102 ? 9.378 -9.188 -5.823 1.00 91.38 102 GLY A N 1
ATOM 757 C CA . GLY A 1 102 ? 9.650 -8.486 -7.077 1.00 91.38 102 GLY A CA 1
ATOM 758 C C . GLY A 1 102 ? 8.377 -8.379 -7.908 1.00 91.38 102 GLY A C 1
ATOM 759 O O . GLY A 1 102 ? 7.912 -9.384 -8.436 1.00 91.38 102 GLY A O 1
ATOM 760 N N . VAL A 1 103 ? 7.802 -7.185 -8.008 1.00 95.12 103 VAL A N 1
ATOM 761 C CA . VAL A 1 103 ? 6.586 -6.922 -8.786 1.00 95.12 103 VAL A CA 1
ATOM 762 C C . VAL A 1 103 ? 6.962 -6.784 -10.256 1.00 95.12 103 VAL A C 1
ATOM 764 O O . VAL A 1 103 ? 7.678 -5.859 -10.620 1.00 95.12 103 VAL A O 1
ATOM 767 N N . GLN A 1 104 ? 6.502 -7.689 -11.116 1.00 96.06 104 GLN A N 1
ATOM 768 C CA . GLN A 1 104 ? 6.835 -7.658 -12.540 1.00 96.06 104 GLN A CA 1
ATOM 769 C C . GLN A 1 104 ? 5.962 -6.637 -13.277 1.00 96.06 104 GLN A C 1
ATOM 771 O O . GLN A 1 104 ? 4.801 -6.909 -13.591 1.00 96.06 104 GLN A O 1
ATOM 776 N N . LEU A 1 105 ? 6.535 -5.471 -13.583 1.00 97.62 105 LEU A N 1
ATOM 777 C CA . LEU A 1 105 ? 5.887 -4.427 -14.371 1.00 97.62 105 LEU A CA 1
ATOM 778 C C . LEU A 1 105 ? 6.387 -4.461 -15.809 1.00 97.62 105 LEU A C 1
ATOM 780 O O . LEU A 1 105 ? 7.583 -4.337 -16.084 1.00 97.62 105 LEU A O 1
ATOM 784 N N . THR A 1 106 ? 5.454 -4.627 -16.736 1.00 97.38 106 THR A N 1
ATOM 785 C CA . THR A 1 106 ? 5.736 -4.635 -18.172 1.00 97.38 106 THR A CA 1
ATOM 786 C C . THR A 1 106 ? 5.754 -3.228 -18.758 1.00 97.38 106 THR A C 1
ATOM 788 O O . THR A 1 106 ? 5.227 -2.287 -18.155 1.00 97.38 106 THR A O 1
ATOM 791 N N . HIS A 1 107 ? 6.305 -3.082 -19.966 1.00 95.75 107 HIS A N 1
ATOM 792 C CA . HIS A 1 107 ? 6.179 -1.841 -20.739 1.00 95.75 107 HIS A CA 1
ATOM 793 C C . HIS A 1 107 ? 4.721 -1.375 -20.825 1.00 95.75 107 HIS A C 1
ATOM 795 O O . HIS A 1 107 ? 4.429 -0.202 -20.596 1.00 95.75 107 HIS A O 1
ATOM 801 N N . ARG A 1 108 ? 3.793 -2.301 -21.097 1.00 96.31 108 ARG A N 1
ATOM 802 C CA . ARG A 1 108 ? 2.358 -2.017 -21.148 1.00 96.31 108 ARG A CA 1
ATOM 803 C C . ARG A 1 108 ? 1.840 -1.469 -19.825 1.00 96.31 108 ARG A C 1
ATOM 805 O O . ARG A 1 108 ? 1.094 -0.498 -19.863 1.00 96.31 108 ARG A O 1
ATOM 812 N N . ASN A 1 109 ? 2.222 -2.054 -18.689 1.00 97.44 109 ASN A N 1
ATOM 813 C CA . ASN A 1 109 ? 1.720 -1.613 -17.386 1.00 97.44 109 ASN A CA 1
ATOM 814 C C . ASN A 1 109 ? 2.127 -0.166 -17.079 1.00 97.44 109 ASN A C 1
ATOM 816 O O . ASN A 1 109 ? 1.274 0.652 -16.736 1.00 97.44 109 ASN A O 1
ATOM 820 N N . LEU A 1 110 ? 3.412 0.160 -17.265 1.00 95.69 110 LEU A N 1
ATOM 821 C CA . LEU A 1 110 ? 3.929 1.506 -17.008 1.00 95.69 110 LEU A CA 1
ATOM 822 C C . LEU A 1 110 ? 3.356 2.532 -17.984 1.00 95.69 110 LEU A C 1
ATOM 824 O O . LEU A 1 110 ? 2.884 3.586 -17.563 1.00 95.69 110 LEU A O 1
ATOM 828 N N . VAL A 1 111 ? 3.358 2.223 -19.285 1.00 94.75 111 VAL A N 1
ATOM 829 C CA . VAL A 1 111 ? 2.804 3.126 -20.301 1.00 94.75 111 VAL A CA 1
ATOM 830 C C . VAL A 1 111 ? 1.316 3.348 -20.045 1.00 94.75 111 VAL A C 1
ATOM 832 O O . VAL A 1 111 ? 0.876 4.491 -20.057 1.00 94.75 111 VAL A O 1
ATOM 835 N N . ALA A 1 112 ? 0.545 2.299 -19.744 1.00 95.44 112 ALA A N 1
ATOM 836 C CA . ALA A 1 112 ? -0.866 2.445 -19.406 1.00 95.44 112 ALA A CA 1
ATOM 837 C C . ALA A 1 112 ? -1.063 3.402 -18.225 1.00 95.44 112 ALA A C 1
ATOM 839 O O . ALA A 1 112 ? -1.832 4.351 -18.362 1.00 95.44 112 ALA A O 1
ATOM 840 N N . ASN A 1 113 ? -0.326 3.225 -17.123 1.00 94.25 113 ASN A N 1
ATOM 841 C CA . ASN A 1 113 ? -0.481 4.093 -15.958 1.00 94.25 113 ASN A CA 1
ATOM 842 C C . ASN A 1 113 ? -0.084 5.546 -16.228 1.00 94.25 113 ASN A C 1
ATOM 844 O O . ASN A 1 113 ? -0.806 6.464 -15.839 1.00 94.25 113 ASN A O 1
ATOM 848 N N . ILE A 1 114 ? 1.012 5.770 -16.959 1.00 91.50 114 ILE A N 1
ATOM 849 C CA . ILE A 1 114 ? 1.428 7.115 -17.377 1.00 91.50 114 ILE A CA 1
ATOM 850 C C . ILE A 1 114 ? 0.320 7.765 -18.208 1.00 91.50 114 ILE A C 1
ATOM 852 O O . ILE A 1 114 ? -0.090 8.885 -17.918 1.00 91.50 114 ILE A O 1
ATOM 856 N N . LEU A 1 115 ? -0.224 7.074 -19.212 1.00 91.00 115 LEU A N 1
ATOM 857 C CA . LEU A 1 115 ? -1.277 7.636 -20.064 1.00 91.00 115 LEU A CA 1
ATOM 858 C C . LEU A 1 115 ? -2.579 7.881 -19.281 1.00 91.00 115 LEU A C 1
ATOM 860 O O . LEU A 1 115 ? -3.228 8.907 -19.487 1.00 91.00 115 LEU A O 1
ATOM 864 N N . GLN A 1 116 ? -2.949 6.971 -18.374 1.00 90.19 116 GLN A N 1
ATOM 865 C CA . GLN A 1 116 ? -4.129 7.096 -17.511 1.00 90.19 116 GLN A CA 1
ATOM 866 C C . GLN A 1 116 ? -4.040 8.305 -16.571 1.00 90.19 116 GLN A C 1
ATOM 868 O O . GLN A 1 116 ? -5.066 8.923 -16.293 1.00 90.19 116 GLN A O 1
ATOM 873 N N . THR A 1 117 ? -2.834 8.650 -16.112 1.00 86.25 117 THR A N 1
ATOM 874 C CA . THR A 1 117 ? -2.599 9.734 -15.144 1.00 86.25 117 THR A CA 1
ATOM 875 C C . THR A 1 117 ? -2.252 11.080 -15.791 1.00 86.25 117 THR A C 1
ATOM 877 O O . THR A 1 117 ? -2.474 12.114 -15.171 1.00 86.25 117 THR A O 1
ATOM 880 N N . THR A 1 118 ? -1.761 11.109 -17.039 1.00 78.38 118 THR A N 1
ATOM 881 C CA . THR A 1 118 ? -1.253 12.347 -17.677 1.00 78.38 118 THR A CA 1
ATOM 882 C C . THR A 1 118 ? -2.088 12.876 -18.849 1.00 78.38 118 THR A C 1
ATOM 884 O O . THR A 1 118 ? -2.124 14.086 -19.074 1.00 78.38 118 THR A O 1
ATOM 887 N N . LEU A 1 119 ? -2.786 12.027 -19.616 1.00 65.38 119 LEU A N 1
ATOM 888 C CA . LEU A 1 119 ? -3.373 12.430 -20.907 1.00 65.38 119 LEU A CA 1
ATOM 889 C C . LEU A 1 119 ? -4.824 12.935 -20.842 1.00 65.38 119 LEU A C 1
ATOM 891 O O . LEU A 1 119 ? -5.666 12.528 -21.655 1.00 65.38 119 LEU A O 1
ATOM 895 N N . ARG A 1 120 ? -5.158 13.836 -19.910 1.00 62.94 120 ARG A N 1
ATOM 896 C CA . ARG A 1 120 ? -6.515 14.413 -19.824 1.00 62.94 120 ARG A CA 1
ATOM 897 C C . ARG A 1 120 ? -6.506 15.929 -19.565 1.00 62.94 120 ARG A C 1
ATOM 899 O O . ARG A 1 120 ? -6.245 16.344 -18.448 1.00 62.94 120 ARG A O 1
ATOM 906 N N . PRO A 1 121 ? -6.868 16.756 -20.567 1.00 51.75 121 PRO A N 1
ATOM 907 C CA . PRO A 1 121 ? -7.052 18.202 -20.395 1.00 51.75 121 PRO A CA 1
ATOM 908 C C . PRO A 1 121 ? -8.351 18.593 -19.667 1.00 51.75 121 PRO A C 1
ATOM 910 O O . PRO A 1 121 ? -8.467 19.711 -19.184 1.00 51.75 121 PRO A O 1
ATOM 913 N N . HIS A 1 122 ? -9.361 17.711 -19.646 1.00 53.47 122 HIS A N 1
ATOM 914 C CA . HIS A 1 122 ? -10.725 18.040 -19.183 1.00 53.47 122 HIS A CA 1
ATOM 915 C C . HIS A 1 122 ? -10.984 17.716 -17.708 1.00 53.47 122 HIS A C 1
ATOM 917 O O . HIS A 1 122 ? -11.964 18.175 -17.134 1.00 53.47 122 HIS A O 1
ATOM 923 N N . LEU A 1 123 ? -10.120 16.900 -17.114 1.00 55.06 123 LEU A N 1
ATOM 924 C CA . LEU A 1 123 ? -10.092 16.605 -15.691 1.00 55.06 123 LEU A CA 1
ATOM 925 C C . LEU A 1 123 ? -8.707 17.065 -15.268 1.00 55.06 123 LEU A C 1
ATOM 927 O O . LEU A 1 123 ? -7.728 16.547 -15.800 1.00 55.06 123 LEU A O 1
ATOM 931 N N . ASN A 1 124 ? -8.607 18.077 -14.412 1.00 55.41 124 ASN A N 1
ATOM 932 C CA . ASN A 1 124 ? -7.342 18.727 -14.074 1.00 55.41 124 ASN A CA 1
ATOM 933 C C . ASN A 1 124 ? -6.507 17.855 -13.111 1.00 55.41 124 ASN A C 1
ATOM 935 O O . ASN A 1 124 ? -6.085 18.273 -12.036 1.00 55.41 124 ASN A O 1
ATOM 939 N N . TYR A 1 125 ? -6.278 16.600 -13.497 1.00 60.38 125 TYR A N 1
ATOM 940 C CA . TYR A 1 125 ? -5.451 15.622 -12.797 1.00 60.38 125 TYR A CA 1
ATOM 941 C C . TYR A 1 125 ? -3.953 15.923 -12.913 1.00 60.38 125 TYR A C 1
ATOM 943 O O . TYR A 1 125 ? -3.146 15.134 -12.440 1.00 60.38 125 TYR A O 1
ATOM 951 N N . GLN A 1 126 ? -3.563 17.042 -13.534 1.00 56.59 126 GLN A N 1
ATOM 952 C CA . GLN A 1 126 ? -2.163 17.464 -13.603 1.00 56.59 126 GLN A CA 1
ATOM 953 C C . GLN A 1 126 ? -1.604 17.840 -12.222 1.00 56.59 126 GLN A C 1
ATOM 955 O O . GLN A 1 126 ? -0.395 17.793 -12.024 1.00 56.59 126 GLN A O 1
ATOM 960 N N . GLU A 1 127 ? -2.475 18.147 -11.254 1.00 67.25 127 GLU A N 1
ATOM 961 C CA . GLU A 1 127 ? -2.099 18.440 -9.868 1.00 67.25 127 GLU A CA 1
ATOM 962 C C . GLU A 1 127 ? -3.103 17.807 -8.887 1.00 67.25 127 GLU A C 1
ATOM 964 O O . GLU A 1 127 ? -3.900 18.518 -8.267 1.00 67.25 127 GLU A O 1
ATOM 969 N N . PRO A 1 128 ? -3.126 16.469 -8.756 1.00 68.62 128 PRO A N 1
ATOM 970 C CA . PRO A 1 128 ? -4.069 15.816 -7.867 1.00 68.62 128 PRO A CA 1
ATOM 971 C C . PRO A 1 128 ? -3.727 16.153 -6.413 1.00 68.62 128 PRO A C 1
ATOM 973 O O . PRO A 1 128 ? -2.558 16.192 -6.028 1.00 68.62 128 PRO A O 1
ATOM 976 N N . THR A 1 129 ? -4.746 16.377 -5.586 1.00 74.69 129 THR A N 1
ATOM 977 C CA . THR A 1 129 ? -4.543 16.651 -4.150 1.00 74.69 129 THR A CA 1
ATOM 978 C C . THR A 1 129 ? -4.198 15.384 -3.370 1.00 74.69 129 THR A C 1
ATOM 980 O O . THR A 1 129 ? -3.460 15.455 -2.390 1.00 74.69 129 THR A O 1
ATOM 983 N N . THR A 1 130 ? -4.678 14.230 -3.841 1.00 83.44 130 THR A N 1
ATOM 984 C CA . THR A 1 130 ? -4.436 12.900 -3.270 1.00 83.44 130 THR A CA 1
ATOM 985 C C . THR A 1 130 ? -4.387 11.859 -4.390 1.00 83.44 130 THR A C 1
ATOM 987 O O . THR A 1 130 ? -5.071 11.991 -5.408 1.00 83.44 130 THR A O 1
ATOM 990 N N . SER A 1 131 ? -3.597 10.801 -4.197 1.00 88.25 131 SER A N 1
ATOM 991 C CA . SER A 1 131 ? -3.586 9.616 -5.059 1.00 88.25 131 SER A CA 1
ATOM 992 C C . SER A 1 131 ? -3.550 8.342 -4.218 1.00 88.25 131 SER A C 1
ATOM 994 O O . SER A 1 131 ? -3.001 8.334 -3.115 1.00 88.25 131 SER A O 1
ATOM 996 N N . TYR A 1 132 ? -4.130 7.264 -4.741 1.00 93.12 132 TYR A N 1
ATOM 997 C CA . TYR A 1 132 ? -4.058 5.931 -4.151 1.00 93.12 132 TYR A CA 1
ATOM 998 C C . TYR A 1 132 ? -3.602 4.904 -5.187 1.00 93.12 132 TYR A C 1
ATOM 1000 O O . TYR A 1 132 ? -3.890 5.017 -6.385 1.00 93.12 132 TYR A O 1
ATOM 1008 N N . GLY A 1 133 ? -2.864 3.906 -4.707 1.00 93.38 133 GLY A N 1
ATOM 1009 C CA . GLY A 1 133 ? -2.162 2.964 -5.549 1.00 93.38 133 GLY A CA 1
ATOM 1010 C C . GLY A 1 133 ? -1.287 1.973 -4.790 1.00 93.38 133 GLY A C 1
ATOM 1011 O O . GLY A 1 133 ? -0.993 2.153 -3.607 1.00 93.38 133 GLY A O 1
ATOM 1012 N N . LEU A 1 134 ? -0.843 0.940 -5.499 1.00 93.75 134 LEU A N 1
ATOM 1013 C CA . LEU A 1 134 ? 0.098 -0.076 -5.046 1.00 93.75 134 LEU A CA 1
ATOM 1014 C C . LEU A 1 134 ? 1.261 -0.176 -6.037 1.00 93.75 134 LEU A C 1
ATOM 1016 O O . LEU A 1 134 ? 1.163 0.245 -7.187 1.00 93.75 134 LEU A O 1
ATOM 1020 N N . THR A 1 135 ? 2.371 -0.789 -5.625 1.00 93.31 135 THR A N 1
ATOM 1021 C CA . THR A 1 135 ? 3.451 -1.101 -6.579 1.00 93.31 135 THR A CA 1
ATOM 1022 C C . THR A 1 135 ? 2.929 -2.013 -7.695 1.00 93.31 135 THR A C 1
ATOM 1024 O O . THR A 1 135 ? 3.238 -1.815 -8.866 1.00 93.31 135 THR A O 1
ATOM 1027 N N . GLU A 1 136 ? 2.049 -2.941 -7.326 1.00 96.75 136 GLU A N 1
ATOM 1028 C CA . GLU A 1 136 ? 1.328 -3.885 -8.175 1.00 96.75 136 GLU A CA 1
ATOM 1029 C C . GLU A 1 136 ? 0.388 -3.219 -9.197 1.00 96.75 136 GLU A C 1
ATOM 1031 O O . GLU A 1 136 ? -0.139 -3.907 -10.066 1.00 96.75 136 GLU A O 1
ATOM 1036 N N . THR A 1 137 ? 0.185 -1.899 -9.130 1.00 96.75 137 THR A N 1
ATOM 1037 C CA . THR A 1 137 ? -0.699 -1.139 -10.031 1.00 96.75 137 THR A CA 1
ATOM 1038 C C . THR A 1 137 ? 0.000 0.010 -10.764 1.00 96.75 137 THR A C 1
ATOM 1040 O O . THR A 1 137 ? -0.651 0.856 -11.369 1.00 96.75 137 THR A O 1
ATOM 1043 N N . SER A 1 138 ? 1.334 0.029 -10.747 1.00 92.62 138 SER A N 1
ATOM 1044 C CA . SER A 1 138 ? 2.183 0.838 -11.635 1.00 92.62 138 SER A CA 1
ATOM 1045 C C . SER A 1 138 ? 2.152 2.385 -11.594 1.00 92.62 138 SER A C 1
ATOM 1047 O O . SER A 1 138 ? 2.422 2.960 -12.645 1.00 92.62 138 SER A O 1
ATOM 1049 N N . PRO A 1 139 ? 1.979 3.132 -10.483 1.00 90.56 139 PRO A N 1
ATOM 1050 C CA . PRO A 1 139 ? 1.503 2.779 -9.154 1.00 90.56 139 PRO A CA 1
ATOM 1051 C C . PRO A 1 139 ? 0.045 3.194 -8.914 1.00 90.56 139 PRO A C 1
ATOM 1053 O O . PRO A 1 139 ? -0.576 2.686 -7.994 1.00 90.56 139 PRO A O 1
ATOM 1056 N N . CYS A 1 140 ? -0.517 4.128 -9.679 1.00 93.19 140 CYS A N 1
ATOM 1057 C CA . CYS A 1 140 ? -1.763 4.801 -9.314 1.00 93.19 140 CYS A CA 1
ATOM 1058 C C . CYS A 1 140 ? -3.003 4.073 -9.852 1.00 93.19 140 CYS A C 1
ATOM 1060 O O . CYS A 1 140 ? -2.965 3.511 -10.939 1.00 93.19 140 CYS A O 1
ATOM 1062 N N . VAL A 1 141 ? -4.122 4.106 -9.128 1.00 95.31 141 VAL A N 1
ATOM 1063 C CA . VAL A 1 141 ? -5.423 3.596 -9.614 1.00 95.31 141 VAL A CA 1
ATOM 1064 C C . VAL A 1 141 ? -6.577 4.546 -9.347 1.00 95.31 141 VAL A C 1
ATOM 1066 O O . VAL A 1 141 ? -7.583 4.497 -10.053 1.00 95.31 141 VAL A O 1
ATOM 1069 N N . ILE A 1 142 ? -6.435 5.415 -8.347 1.00 94.06 142 ILE A N 1
ATOM 1070 C CA . ILE A 1 142 ? -7.447 6.386 -7.947 1.00 94.06 142 ILE A CA 1
ATOM 1071 C C . ILE A 1 142 ? -6.763 7.741 -7.723 1.00 94.06 142 ILE A C 1
ATOM 1073 O O . ILE A 1 142 ? -5.701 7.809 -7.096 1.00 94.06 142 ILE A O 1
ATOM 1077 N N . LEU A 1 143 ? -7.372 8.810 -8.240 1.00 90.56 143 LEU A N 1
ATOM 1078 C CA . LEU A 1 143 ? -6.883 10.186 -8.145 1.00 90.56 143 LEU A CA 1
ATOM 1079 C C . LEU A 1 143 ? -7.988 11.138 -7.698 1.00 90.56 143 LEU A C 1
ATOM 1081 O O . LEU A 1 143 ? -9.118 11.060 -8.183 1.00 90.56 143 LEU A O 1
ATOM 1085 N N . MET A 1 144 ? -7.633 12.098 -6.846 1.00 87.75 144 MET A N 1
ATOM 1086 C CA . MET A 1 144 ? -8.494 13.226 -6.504 1.00 87.75 144 MET A CA 1
ATOM 1087 C C . MET A 1 144 ? -8.224 14.408 -7.450 1.00 87.75 144 MET A C 1
ATOM 1089 O O . MET A 1 144 ? -7.122 14.965 -7.403 1.00 87.75 144 MET A O 1
ATOM 1093 N N . PRO A 1 145 ? -9.192 14.827 -8.292 1.00 80.25 145 PRO A N 1
ATOM 1094 C CA . PRO A 1 145 ? -9.081 16.071 -9.050 1.00 80.25 145 PRO A CA 1
ATOM 1095 C C . PRO A 1 145 ? -8.924 17.269 -8.111 1.00 80.25 145 PRO A C 1
ATOM 1097 O O . PRO A 1 145 ? -9.589 17.342 -7.076 1.00 80.25 145 PRO A O 1
ATOM 1100 N N . LYS A 1 146 ? -8.102 18.250 -8.493 1.00 77.19 146 LYS A N 1
ATOM 1101 C CA . LYS A 1 146 ? -7.830 19.443 -7.676 1.00 77.19 146 LYS A CA 1
ATOM 1102 C C . LYS A 1 146 ? -9.086 20.249 -7.334 1.00 77.19 146 LYS A C 1
ATOM 1104 O O . LYS A 1 146 ? -9.161 20.875 -6.277 1.00 77.19 146 LYS A O 1
ATOM 1109 N N . GLU A 1 147 ? -10.067 20.254 -8.232 1.00 76.44 147 GLU A N 1
ATOM 1110 C CA . GLU A 1 147 ? -11.317 21.002 -8.092 1.00 76.44 147 GLU A CA 1
ATOM 1111 C C . GLU A 1 147 ? -12.235 20.425 -7.006 1.00 76.44 147 GLU A C 1
ATOM 1113 O O . GLU A 1 147 ? -13.055 21.154 -6.441 1.00 76.44 147 GLU A O 1
ATOM 1118 N N . LEU A 1 148 ? -12.099 19.132 -6.696 1.00 75.56 148 LEU A N 1
ATOM 1119 C CA . LEU A 1 148 ? -12.904 18.458 -5.686 1.00 75.56 148 LEU A CA 1
ATOM 1120 C C . LEU A 1 148 ? -12.251 18.615 -4.311 1.00 75.56 148 LEU A C 1
ATOM 1122 O O . LEU A 1 148 ? -11.241 17.997 -3.978 1.00 75.56 148 LEU A O 1
ATOM 1126 N N . LYS A 1 149 ? -12.864 19.453 -3.472 1.00 70.31 149 LYS A N 1
ATOM 1127 C CA . LYS A 1 149 ? -12.453 19.638 -2.076 1.00 70.31 149 LYS A CA 1
ATOM 1128 C C . LYS A 1 149 ? -13.080 18.564 -1.192 1.00 70.31 149 LYS A C 1
ATOM 1130 O O . LYS A 1 149 ? -14.055 18.825 -0.495 1.00 70.31 149 LYS A O 1
ATOM 1135 N N . ASN A 1 150 ? -12.510 17.364 -1.218 1.00 79.62 150 ASN A N 1
ATOM 1136 C CA . ASN A 1 150 ? -12.846 16.302 -0.277 1.00 79.62 150 ASN A CA 1
ATOM 1137 C C . ASN A 1 150 ? -11.560 15.664 0.260 1.00 79.62 150 ASN A C 1
ATOM 1139 O O . ASN A 1 150 ? -10.957 14.820 -0.391 1.00 79.62 150 ASN A O 1
ATOM 1143 N N . SER A 1 151 ? -11.129 16.081 1.449 1.00 74.00 151 SER A N 1
ATOM 1144 C CA . SER A 1 151 ? -9.877 15.605 2.048 1.00 74.00 151 SER A CA 1
ATOM 1145 C C . SER A 1 151 ? -9.949 14.181 2.604 1.00 74.00 151 SER A C 1
ATOM 1147 O O . SER A 1 151 ? -8.906 13.625 2.928 1.00 74.00 151 SER A O 1
ATOM 1149 N N . SER A 1 152 ? -11.144 13.600 2.759 1.00 83.44 152 SER A N 1
ATOM 1150 C CA . SER A 1 152 ? -11.306 12.235 3.278 1.00 83.44 152 SER A CA 1
ATOM 1151 C C . SER A 1 152 ? -11.372 11.177 2.175 1.00 83.44 152 SER A C 1
ATOM 1153 O O . SER A 1 152 ? -11.142 9.999 2.444 1.00 83.44 152 SER A O 1
ATOM 1155 N N . SER A 1 153 ? -11.663 11.576 0.935 1.00 91.12 153 SER A N 1
ATOM 1156 C CA . SER A 1 153 ? -11.687 10.677 -0.216 1.00 91.12 153 SER A CA 1
ATOM 1157 C C . SER A 1 153 ? -10.315 10.567 -0.885 1.00 91.12 153 SER A C 1
ATOM 1159 O O . SER A 1 153 ? -9.551 11.528 -0.966 1.00 91.12 153 SER A O 1
ATOM 1161 N N . ILE A 1 154 ? -10.028 9.382 -1.424 1.00 91.88 154 ILE A N 1
ATOM 1162 C CA . ILE A 1 154 ? -8.870 9.149 -2.295 1.00 91.88 154 ILE A CA 1
ATOM 1163 C C . ILE A 1 154 ? -9.150 9.524 -3.758 1.00 91.88 154 ILE A C 1
ATOM 1165 O O . ILE A 1 154 ? -8.203 9.670 -4.526 1.00 91.88 154 ILE A O 1
ATOM 1169 N N . GLY A 1 155 ? -10.419 9.745 -4.125 1.00 92.31 155 GLY A N 1
ATOM 1170 C CA . GLY A 1 155 ? -10.848 10.276 -5.419 1.00 92.31 155 GLY A CA 1
ATOM 1171 C C . GLY A 1 155 ? -11.592 9.276 -6.300 1.00 92.31 155 GLY A C 1
ATOM 1172 O O . GLY A 1 155 ? -12.270 8.375 -5.803 1.00 92.31 155 GLY A O 1
ATOM 1173 N N . HIS A 1 156 ? -11.466 9.454 -7.615 1.00 92.19 156 HIS A N 1
ATOM 1174 C CA . HIS A 1 156 ? -12.100 8.623 -8.640 1.00 92.19 156 HIS A CA 1
ATOM 1175 C C . HIS A 1 156 ? -11.109 7.660 -9.286 1.00 92.19 156 HIS A C 1
ATOM 1177 O O . HIS A 1 156 ? -9.911 7.941 -9.358 1.00 92.19 156 HIS A O 1
ATOM 1183 N N . LEU A 1 157 ? -11.622 6.549 -9.818 1.00 94.00 157 LEU A N 1
ATOM 1184 C CA . LEU A 1 157 ? -10.830 5.635 -10.637 1.00 94.00 157 LEU A CA 1
ATOM 1185 C C . LEU A 1 157 ? -10.224 6.358 -11.839 1.00 94.00 157 LEU A C 1
ATOM 1187 O O . LEU A 1 157 ? -10.885 7.151 -12.517 1.00 94.00 157 LEU A O 1
ATOM 1191 N N . ILE A 1 158 ? -8.972 6.028 -12.139 1.00 91.81 158 ILE A N 1
ATOM 1192 C CA . ILE A 1 158 ? -8.344 6.454 -13.386 1.00 91.81 158 ILE A CA 1
ATOM 1193 C C . ILE A 1 158 ? -8.995 5.728 -14.582 1.00 91.81 158 ILE A C 1
ATOM 1195 O O . ILE A 1 158 ? -9.537 4.630 -14.425 1.00 91.81 158 ILE A O 1
ATOM 1199 N N . PRO A 1 159 ? -8.948 6.297 -15.803 1.00 91.00 159 PRO A N 1
ATOM 1200 C CA . PRO A 1 159 ? -9.585 5.701 -16.977 1.00 91.00 159 PRO A CA 1
ATOM 1201 C C . PRO A 1 159 ? -9.156 4.254 -17.239 1.00 91.00 159 PRO A C 1
ATOM 1203 O O . PRO A 1 159 ? -8.026 3.869 -16.946 1.00 91.00 159 PRO A O 1
ATOM 1206 N N . ASN A 1 160 ? -10.031 3.462 -17.863 1.00 93.75 160 ASN A N 1
ATOM 1207 C CA . ASN A 1 160 ? -9.774 2.051 -18.190 1.00 93.75 160 ASN A CA 1
ATOM 1208 C C . ASN A 1 160 ? -9.380 1.194 -16.969 1.00 93.75 160 ASN A C 1
ATOM 1210 O O . ASN A 1 160 ? -8.660 0.210 -17.120 1.00 93.75 160 ASN A O 1
ATOM 1214 N N . THR A 1 161 ? -9.829 1.587 -15.775 1.00 96.00 161 THR A N 1
ATOM 1215 C CA . THR A 1 161 ? -9.682 0.824 -14.534 1.00 96.00 161 THR A CA 1
ATOM 1216 C C . THR A 1 161 ? -11.060 0.501 -13.995 1.00 96.00 161 THR A C 1
ATOM 1218 O O . THR A 1 161 ? -11.935 1.363 -13.945 1.00 96.00 161 THR A O 1
ATOM 1221 N N . GLU A 1 162 ? -11.239 -0.740 -13.580 1.00 97.88 162 GLU A N 1
ATOM 1222 C CA . GLU A 1 162 ? -12.433 -1.218 -12.907 1.00 97.88 162 GLU A CA 1
ATOM 1223 C C . GLU A 1 162 ? -12.114 -1.446 -11.431 1.00 97.88 162 GLU A C 1
ATOM 1225 O O . GLU A 1 162 ? -11.010 -1.877 -11.080 1.00 97.88 162 GLU A O 1
ATOM 1230 N N . ALA A 1 163 ? -13.091 -1.182 -10.567 1.00 97.94 163 ALA A N 1
ATOM 1231 C CA . ALA A 1 163 ? -13.007 -1.522 -9.158 1.00 97.94 163 ALA A CA 1
ATOM 1232 C C . ALA A 1 163 ? -14.327 -2.082 -8.645 1.00 97.94 163 ALA A C 1
ATOM 1234 O O . ALA A 1 163 ? -15.400 -1.713 -9.123 1.00 97.94 163 ALA A O 1
ATOM 1235 N N . LYS A 1 164 ? -14.233 -2.935 -7.630 1.00 97.62 164 LYS A N 1
ATOM 1236 C CA . LYS A 1 164 ? -15.368 -3.376 -6.820 1.00 97.62 164 LYS A CA 1
ATOM 1237 C C . LYS A 1 164 ? -14.953 -3.426 -5.356 1.00 97.62 164 LYS A C 1
ATOM 1239 O O . LYS A 1 164 ? -13.788 -3.668 -5.050 1.00 97.62 164 LYS A O 1
ATOM 1244 N N . VAL A 1 165 ? -15.909 -3.188 -4.468 1.00 98.31 165 VAL A N 1
ATOM 1245 C CA . VAL A 1 165 ? -15.734 -3.403 -3.030 1.00 98.31 165 VAL A CA 1
ATOM 1246 C C . VAL A 1 165 ? -16.399 -4.728 -2.692 1.00 98.31 165 VAL A C 1
ATOM 1248 O O . VAL A 1 165 ? -17.569 -4.916 -3.015 1.00 98.31 165 VAL A O 1
ATOM 1251 N N . VAL A 1 166 ? -15.649 -5.657 -2.108 1.00 97.56 166 VAL A N 1
ATOM 1252 C CA . VAL A 1 166 ? -16.065 -7.049 -1.913 1.00 97.56 166 VAL A CA 1
ATOM 1253 C C . VAL A 1 166 ? -16.211 -7.357 -0.430 1.00 97.56 166 VAL A C 1
ATOM 1255 O O . VAL A 1 166 ? -15.339 -7.034 0.376 1.00 97.56 166 VAL A O 1
ATOM 1258 N N . ASP A 1 167 ? -17.327 -7.972 -0.060 1.00 94.88 167 ASP A N 1
ATOM 1259 C CA . ASP A 1 167 ? -17.568 -8.434 1.301 1.00 94.88 167 ASP A CA 1
ATOM 1260 C C . ASP A 1 167 ? -16.579 -9.540 1.697 1.00 94.88 167 ASP A C 1
ATOM 1262 O O . ASP A 1 167 ? -16.387 -10.506 0.962 1.00 94.88 167 ASP A O 1
ATOM 1266 N N . LEU A 1 168 ? -15.983 -9.421 2.886 1.00 88.94 168 LEU A N 1
ATOM 1267 C CA . LEU A 1 168 ? -14.888 -10.293 3.335 1.00 88.94 168 LEU A CA 1
ATOM 1268 C C . LEU A 1 168 ? -15.304 -11.738 3.644 1.00 88.94 168 LEU A C 1
ATOM 1270 O O . LEU A 1 168 ? -14.441 -12.569 3.924 1.00 88.94 168 LEU A O 1
ATOM 1274 N N . VAL A 1 169 ? -16.607 -12.020 3.706 1.00 85.44 169 VAL A N 1
ATOM 1275 C CA . VAL A 1 169 ? -17.139 -13.334 4.087 1.00 85.44 169 VAL A CA 1
ATOM 1276 C C . VAL A 1 169 ? -17.811 -14.010 2.901 1.00 85.44 169 VAL A C 1
ATOM 1278 O O . VAL A 1 169 ? -17.674 -15.216 2.717 1.00 85.44 169 VAL A O 1
ATOM 1281 N N . THR A 1 170 ? -18.571 -13.245 2.125 1.00 90.56 170 THR A N 1
ATOM 1282 C CA . THR A 1 170 ? -19.418 -13.771 1.052 1.00 90.56 170 THR A CA 1
ATOM 1283 C C . THR A 1 170 ? -18.780 -13.682 -0.331 1.00 90.56 170 THR A C 1
ATOM 1285 O O . THR A 1 170 ? -19.328 -14.263 -1.265 1.00 90.56 170 THR A O 1
ATOM 1288 N N . ASP A 1 171 ? -17.667 -12.952 -0.483 1.00 88.31 171 ASP A N 1
ATOM 1289 C CA . ASP A 1 171 ? -17.040 -12.613 -1.771 1.00 88.31 171 ASP A CA 1
ATOM 1290 C C . ASP A 1 171 ? -17.990 -11.895 -2.759 1.00 88.31 171 ASP A C 1
ATOM 1292 O O . ASP A 1 171 ? -17.718 -11.770 -3.958 1.00 88.31 171 ASP A O 1
ATOM 1296 N N . LEU A 1 172 ? -19.118 -11.370 -2.265 1.00 94.94 172 LEU A N 1
ATOM 1297 C CA . LEU A 1 172 ? -20.078 -10.619 -3.066 1.00 94.94 172 LEU A CA 1
ATOM 1298 C C . LEU A 1 172 ? -19.678 -9.148 -3.164 1.00 94.94 172 LEU A C 1
ATOM 1300 O O . LEU A 1 172 ? -19.156 -8.549 -2.225 1.00 94.94 172 LEU A O 1
ATOM 1304 N N . THR A 1 173 ? -19.971 -8.541 -4.315 1.00 97.50 173 THR A N 1
ATOM 1305 C CA . THR A 1 173 ? -19.793 -7.095 -4.492 1.00 97.50 173 THR A CA 1
ATOM 1306 C C . THR A 1 173 ? -20.809 -6.339 -3.645 1.00 97.50 173 THR A C 1
ATOM 1308 O O . THR A 1 173 ? -22.010 -6.603 -3.716 1.00 97.50 173 THR A O 1
ATOM 1311 N N . LEU A 1 174 ? -20.320 -5.383 -2.864 1.00 97.81 174 LEU A N 1
ATOM 1312 C CA . LEU A 1 174 ? -21.122 -4.530 -2.007 1.00 97.81 174 LEU A CA 1
ATOM 1313 C C . LEU A 1 174 ? -21.676 -3.316 -2.779 1.00 97.81 174 LEU A C 1
ATOM 1315 O O . LEU A 1 174 ? -21.000 -2.774 -3.666 1.00 97.81 174 LEU A O 1
ATOM 1319 N N . PRO A 1 175 ? -22.898 -2.863 -2.442 1.00 97.38 175 PRO A N 1
ATOM 1320 C CA . PRO A 1 175 ? -23.467 -1.641 -2.997 1.00 97.38 175 PRO A CA 1
ATOM 1321 C C . PRO A 1 175 ? -22.756 -0.393 -2.448 1.00 97.38 175 PRO A C 1
ATOM 1323 O O . PRO A 1 175 ? -21.906 -0.477 -1.557 1.00 97.38 175 PRO A O 1
ATOM 1326 N N . VAL A 1 176 ? -23.150 0.774 -2.963 1.00 97.56 176 VAL A N 1
ATOM 1327 C CA . VAL A 1 176 ? -22.718 2.095 -2.479 1.00 97.56 176 VAL A CA 1
ATOM 1328 C C . VAL A 1 176 ? -22.774 2.165 -0.946 1.00 97.56 176 VAL A C 1
ATOM 1330 O O . VAL A 1 176 ? -23.746 1.743 -0.320 1.00 97.56 176 VAL A O 1
ATOM 1333 N N . GLY A 1 177 ? -21.707 2.685 -0.335 1.00 94.88 177 GLY A N 1
ATOM 1334 C CA . GLY A 1 177 ? -21.552 2.822 1.116 1.00 94.88 177 GLY A CA 1
ATOM 1335 C C . GLY A 1 177 ? -21.140 1.547 1.862 1.00 94.88 177 GLY A C 1
ATOM 1336 O O . GLY A 1 177 ? -20.696 1.645 3.007 1.00 94.88 177 GLY A O 1
ATOM 1337 N N . GLY A 1 178 ? -21.227 0.367 1.239 1.00 96.06 178 GLY A N 1
ATOM 1338 C CA . GLY A 1 178 ? -20.743 -0.881 1.829 1.00 96.06 178 GLY A CA 1
ATOM 1339 C C . GLY A 1 178 ? -19.224 -0.869 2.022 1.00 96.06 178 GLY A C 1
ATOM 1340 O O . GLY A 1 178 ? -18.486 -0.397 1.158 1.00 96.06 178 GLY A O 1
ATOM 1341 N N . VAL A 1 179 ? -18.759 -1.379 3.166 1.00 94.62 179 VAL A N 1
ATOM 1342 C CA . VAL A 1 179 ? -17.330 -1.467 3.505 1.00 94.62 179 VAL A CA 1
ATOM 1343 C C . VAL A 1 179 ? -16.847 -2.897 3.296 1.00 94.62 179 VAL A C 1
ATOM 1345 O O . VAL A 1 179 ? -17.361 -3.819 3.922 1.00 94.62 179 VAL A O 1
ATOM 1348 N N . GLY A 1 180 ? -15.836 -3.065 2.451 1.00 95.88 180 GLY A N 1
ATOM 1349 C CA . GLY A 1 180 ? -15.246 -4.359 2.111 1.00 95.88 180 GLY A CA 1
ATOM 1350 C C . GLY A 1 180 ? -13.849 -4.195 1.521 1.00 95.88 180 GLY A C 1
ATOM 1351 O O . GLY A 1 180 ? -13.290 -3.100 1.553 1.00 95.88 180 GLY A O 1
ATOM 1352 N N . GLU A 1 181 ? -13.263 -5.263 0.991 1.00 97.25 181 GLU A N 1
ATOM 1353 C CA . GLU A 1 181 ? -11.957 -5.191 0.335 1.00 97.25 181 GLU A CA 1
ATOM 1354 C C . GLU A 1 181 ? -12.072 -4.536 -1.045 1.00 97.25 181 GLU A C 1
ATOM 1356 O O . GLU A 1 181 ? -12.930 -4.899 -1.851 1.00 97.25 181 GLU A O 1
ATOM 1361 N N . LEU A 1 182 ? -11.186 -3.585 -1.340 1.00 98.19 182 LEU A N 1
ATOM 1362 C CA . LEU A 1 182 ? -11.076 -2.997 -2.670 1.00 98.19 182 LEU A CA 1
ATOM 1363 C C . LEU A 1 182 ? -10.378 -3.973 -3.622 1.00 98.19 182 LEU A C 1
ATOM 1365 O O . LEU A 1 182 ? -9.242 -4.379 -3.389 1.00 98.19 182 LEU A O 1
ATOM 1369 N N . TRP A 1 183 ? -11.040 -4.339 -4.713 1.00 98.19 183 TRP A N 1
ATOM 1370 C CA . TRP A 1 183 ? -10.447 -5.128 -5.791 1.00 98.19 183 TRP A CA 1
ATOM 1371 C C . TRP A 1 183 ? -10.331 -4.264 -7.040 1.00 98.19 183 TRP A C 1
ATOM 1373 O O . TRP A 1 183 ? -11.262 -3.528 -7.369 1.00 98.19 183 TRP A O 1
ATOM 1383 N N . ILE A 1 184 ? -9.201 -4.363 -7.741 1.00 98.38 184 ILE A N 1
ATOM 1384 C CA . ILE A 1 184 ? -8.871 -3.542 -8.910 1.00 98.38 184 ILE A CA 1
ATOM 1385 C C . ILE A 1 184 ? -8.576 -4.422 -10.119 1.00 98.38 184 ILE A C 1
ATOM 1387 O O . ILE A 1 184 ? -7.883 -5.428 -10.008 1.00 98.38 184 ILE A O 1
ATOM 1391 N N . ARG A 1 185 ? -9.028 -4.000 -11.298 1.00 98.38 185 ARG A N 1
ATOM 1392 C CA . ARG A 1 185 ? -8.643 -4.600 -12.577 1.00 98.38 185 ARG A CA 1
ATOM 1393 C C . ARG A 1 185 ? -8.333 -3.515 -13.599 1.00 98.38 185 ARG A C 1
ATOM 1395 O O . ARG A 1 185 ? -9.037 -2.514 -13.688 1.00 98.38 185 ARG A O 1
ATOM 1402 N N . GLY A 1 186 ? -7.277 -3.702 -14.383 1.00 97.62 186 GLY A N 1
ATOM 1403 C CA . GLY A 1 186 ? -6.899 -2.743 -15.416 1.00 97.62 186 GLY A CA 1
ATOM 1404 C C . GLY A 1 186 ? -5.553 -3.058 -16.069 1.00 97.62 186 GLY A C 1
ATOM 1405 O O . GLY A 1 186 ? -4.807 -3.907 -15.579 1.00 97.62 186 GLY A O 1
ATOM 1406 N N . PRO A 1 187 ? -5.208 -2.369 -17.169 1.00 97.19 187 PRO A N 1
ATOM 1407 C CA . PRO A 1 187 ? -3.968 -2.599 -17.914 1.00 97.19 187 PRO A CA 1
ATOM 1408 C C . PRO A 1 187 ? -2.693 -2.239 -17.131 1.00 97.19 187 PRO A C 1
ATOM 1410 O O . PRO A 1 187 ? -1.604 -2.671 -17.507 1.00 97.19 187 PRO A O 1
ATOM 1413 N N . GLN A 1 188 ? -2.810 -1.451 -16.062 1.00 97.38 188 GLN A N 1
ATOM 1414 C CA . GLN A 1 188 ? -1.715 -1.059 -15.174 1.00 97.38 188 GLN A CA 1
ATOM 1415 C C . GLN A 1 188 ? -1.384 -2.099 -14.092 1.00 97.38 188 GLN A C 1
ATOM 1417 O O . GLN A 1 188 ? -0.359 -1.965 -13.422 1.00 97.38 188 GLN A O 1
ATOM 1422 N N . VAL A 1 189 ? -2.237 -3.113 -13.902 1.00 98.12 189 VAL A N 1
ATOM 1423 C CA . VAL A 1 189 ? -1.999 -4.191 -12.932 1.00 98.12 189 VAL A CA 1
ATOM 1424 C C . VAL A 1 189 ? -0.802 -5.027 -13.387 1.00 98.12 189 VAL A C 1
ATOM 1426 O O . VAL A 1 189 ? -0.673 -5.346 -14.570 1.00 98.12 189 VAL A O 1
ATOM 1429 N N . MET A 1 190 ? 0.090 -5.343 -12.448 1.00 97.81 190 MET A N 1
ATOM 1430 C CA . MET A 1 190 ? 1.313 -6.110 -12.675 1.00 97.81 190 MET A CA 1
ATOM 1431 C C . MET A 1 190 ? 1.060 -7.429 -13.411 1.00 97.81 190 MET A C 1
ATOM 1433 O O . MET A 1 190 ? -0.021 -8.007 -13.345 1.00 97.81 190 MET A O 1
ATOM 1437 N N . LYS A 1 191 ? 2.109 -7.966 -14.034 1.00 96.75 191 LYS A N 1
ATOM 1438 C CA . LYS A 1 191 ? 2.088 -9.326 -14.589 1.00 96.75 191 LYS A CA 1
ATOM 1439 C C . LYS A 1 191 ? 2.003 -10.402 -13.497 1.00 96.75 191 LYS A C 1
ATOM 1441 O O . LYS A 1 191 ? 1.439 -11.464 -13.732 1.00 96.75 191 LYS A O 1
ATOM 1446 N N . GLY A 1 192 ? 2.599 -10.136 -12.337 1.00 95.88 192 GLY A N 1
ATOM 1447 C CA . GLY A 1 192 ? 2.703 -11.062 -11.213 1.00 95.88 192 GLY A CA 1
ATOM 1448 C C . GLY A 1 192 ? 3.961 -10.804 -10.387 1.00 95.88 192 GLY A C 1
ATOM 1449 O O . GLY A 1 192 ? 4.716 -9.865 -10.658 1.00 95.88 192 GLY A O 1
ATOM 1450 N N . TYR A 1 193 ? 4.199 -11.638 -9.380 1.00 94.81 193 TYR A N 1
ATOM 1451 C CA . TYR A 1 193 ? 5.447 -11.631 -8.622 1.00 94.81 193 TYR A CA 1
ATOM 1452 C C . TYR A 1 193 ? 6.494 -12.542 -9.281 1.00 94.81 193 TYR A C 1
ATOM 1454 O O . TYR A 1 193 ? 6.189 -13.669 -9.671 1.00 94.81 193 TYR A O 1
ATOM 1462 N N . LEU A 1 194 ? 7.743 -12.066 -9.369 1.00 93.19 194 LEU A N 1
ATOM 1463 C CA . LEU A 1 194 ? 8.864 -12.820 -9.937 1.00 93.19 194 LEU A CA 1
ATOM 1464 C C . LEU A 1 194 ? 9.047 -14.156 -9.211 1.00 93.19 194 LEU A C 1
ATOM 1466 O O . LEU A 1 194 ? 9.192 -14.178 -7.988 1.00 93.19 194 LEU A O 1
ATOM 1470 N N . ASP A 1 195 ? 9.045 -15.239 -9.990 1.00 91.44 195 ASP A N 1
ATOM 1471 C CA . ASP A 1 195 ? 9.237 -16.625 -9.550 1.00 91.44 195 ASP A CA 1
ATOM 1472 C C . ASP A 1 195 ? 8.356 -17.033 -8.355 1.00 91.44 195 ASP A C 1
ATOM 1474 O O . ASP A 1 195 ? 8.721 -17.893 -7.555 1.00 91.44 195 ASP A O 1
ATOM 1478 N N . ASN A 1 196 ? 7.175 -16.414 -8.223 1.00 91.75 196 ASN A N 1
ATOM 1479 C CA . ASN A 1 196 ? 6.261 -16.653 -7.111 1.00 91.75 196 ASN A CA 1
ATOM 1480 C C . ASN A 1 196 ? 4.797 -16.642 -7.575 1.00 91.75 196 ASN A C 1
ATOM 1482 O O . ASN A 1 196 ? 4.029 -15.706 -7.327 1.00 91.75 196 ASN A O 1
ATOM 1486 N N . ILE A 1 197 ? 4.423 -17.706 -8.288 1.00 94.38 197 ILE A N 1
ATOM 1487 C CA . ILE A 1 197 ? 3.066 -17.878 -8.817 1.00 94.38 197 ILE A CA 1
ATOM 1488 C C . ILE A 1 197 ? 2.026 -18.052 -7.705 1.00 94.38 197 ILE A C 1
ATOM 1490 O O . ILE A 1 197 ? 0.917 -17.554 -7.843 1.00 94.38 197 ILE A O 1
ATOM 1494 N N . GLU A 1 198 ? 2.390 -18.677 -6.582 1.00 93.50 198 GLU A N 1
ATOM 1495 C CA . GLU A 1 198 ? 1.499 -18.849 -5.427 1.00 93.50 198 GLU A CA 1
ATOM 1496 C C . GLU A 1 198 ? 1.084 -17.490 -4.861 1.00 93.50 198 GLU A C 1
ATOM 1498 O O . GLU A 1 198 ? -0.097 -17.158 -4.866 1.00 93.50 198 GLU A O 1
ATOM 1503 N N . ALA A 1 199 ? 2.053 -16.629 -4.525 1.00 91.69 199 ALA A N 1
ATOM 1504 C CA . ALA A 1 199 ? 1.748 -15.284 -4.042 1.00 91.69 199 ALA A CA 1
ATOM 1505 C C . ALA A 1 199 ? 1.041 -14.419 -5.094 1.00 91.69 199 ALA A C 1
ATOM 1507 O O . ALA A 1 199 ? 0.405 -13.431 -4.732 1.00 91.69 199 ALA A O 1
ATOM 1508 N N . THR A 1 200 ? 1.202 -14.733 -6.385 1.00 95.19 200 THR A N 1
ATOM 1509 C CA . THR A 1 200 ? 0.485 -14.052 -7.470 1.00 95.19 200 THR A CA 1
ATOM 1510 C C . THR A 1 200 ? -0.983 -14.461 -7.466 1.00 95.19 200 THR A C 1
ATOM 1512 O O . THR A 1 200 ? -1.840 -13.587 -7.442 1.00 95.19 200 THR A O 1
ATOM 1515 N N . ASN A 1 201 ? -1.271 -15.761 -7.406 1.00 95.69 201 ASN A N 1
ATOM 1516 C CA . ASN A 1 201 ? -2.631 -16.304 -7.373 1.00 95.69 201 ASN A CA 1
ATOM 1517 C C . ASN A 1 201 ? -3.369 -15.987 -6.061 1.00 95.69 201 ASN A C 1
ATOM 1519 O O . ASN A 1 201 ? -4.596 -15.941 -6.046 1.00 95.69 201 ASN A O 1
ATOM 1523 N N . ASP A 1 202 ? -2.639 -15.731 -4.972 1.00 93.25 202 ASP A N 1
ATOM 1524 C CA . ASP A 1 202 ? -3.222 -15.275 -3.704 1.00 93.25 202 ASP A CA 1
ATOM 1525 C C . ASP A 1 202 ? -3.861 -13.882 -3.811 1.00 93.25 202 ASP A C 1
ATOM 1527 O O . ASP A 1 202 ? -4.778 -13.558 -3.053 1.00 93.25 202 ASP A O 1
ATOM 1531 N N . VAL A 1 203 ? -3.359 -13.036 -4.721 1.00 94.56 203 VAL A N 1
ATOM 1532 C CA . VAL A 1 203 ? -3.792 -11.635 -4.840 1.00 94.56 203 VAL A CA 1
ATOM 1533 C C . VAL A 1 203 ? -4.417 -11.298 -6.187 1.00 94.56 203 VAL A C 1
ATOM 1535 O O . VAL A 1 203 ? -5.166 -10.336 -6.241 1.00 94.56 203 VAL A O 1
ATOM 1538 N N . ILE A 1 204 ? -4.153 -12.048 -7.256 1.00 97.50 204 ILE A N 1
ATOM 1539 C CA . ILE A 1 204 ? -4.800 -11.892 -8.563 1.00 97.50 204 ILE A CA 1
ATOM 1540 C C . ILE A 1 204 ? -5.653 -13.130 -8.820 1.00 97.50 204 ILE A C 1
ATOM 1542 O O . ILE A 1 204 ? -5.130 -14.239 -8.907 1.00 97.50 204 ILE A O 1
ATOM 1546 N N . ASP A 1 205 ? -6.965 -12.939 -8.947 1.00 95.38 205 ASP A N 1
ATOM 1547 C CA . ASP A 1 205 ? -7.879 -14.038 -9.251 1.00 95.38 205 ASP A CA 1
ATOM 1548 C C . ASP A 1 205 ? -7.880 -14.423 -10.745 1.00 95.38 205 ASP A C 1
ATOM 1550 O O . ASP A 1 205 ? -7.260 -13.784 -11.598 1.00 95.38 205 ASP A O 1
ATOM 1554 N N . GLN A 1 206 ? -8.617 -15.486 -11.075 1.00 95.19 206 GLN A N 1
ATOM 1555 C CA . GLN A 1 206 ? -8.761 -15.994 -12.446 1.00 95.19 206 GLN A CA 1
ATOM 1556 C C . GLN A 1 206 ? -9.381 -14.984 -13.434 1.00 95.19 206 GLN A C 1
ATOM 1558 O O . GLN A 1 206 ? -9.170 -15.098 -14.641 1.00 95.19 206 GLN A O 1
ATOM 1563 N N . ASP A 1 207 ? -10.119 -13.992 -12.929 1.00 95.81 207 ASP A N 1
ATOM 1564 C CA . ASP A 1 207 ? -10.771 -12.934 -13.704 1.00 95.81 207 ASP A CA 1
ATOM 1565 C C . ASP A 1 207 ? -9.913 -11.650 -13.761 1.00 95.81 207 ASP A C 1
ATOM 1567 O O . ASP A 1 207 ? -10.368 -10.602 -14.246 1.00 95.81 207 ASP A O 1
ATOM 1571 N N . ASN A 1 208 ? -8.650 -11.753 -13.323 1.00 96.00 208 ASN A N 1
ATOM 1572 C CA . ASN A 1 208 ? -7.636 -10.703 -13.228 1.00 96.00 208 ASN A CA 1
ATOM 1573 C C . ASN A 1 208 ? -7.991 -9.559 -12.265 1.00 96.00 208 ASN A C 1
ATOM 1575 O O . ASN A 1 208 ? -7.541 -8.425 -12.457 1.00 96.00 208 ASN A O 1
ATOM 1579 N N . TRP A 1 209 ? -8.783 -9.828 -11.228 1.00 98.06 209 TRP A N 1
ATOM 1580 C CA . TRP A 1 209 ? -8.954 -8.889 -10.125 1.00 98.06 209 TRP A CA 1
ATOM 1581 C C . TRP A 1 209 ? -7.789 -8.988 -9.150 1.00 98.06 209 TRP A C 1
ATOM 1583 O O . TRP A 1 209 ? -7.570 -10.028 -8.534 1.00 98.06 209 TRP A O 1
ATOM 1593 N N . LEU A 1 210 ? -7.089 -7.872 -8.969 1.00 98.00 210 LEU A N 1
ATOM 1594 C CA . LEU A 1 210 ? -6.112 -7.675 -7.912 1.00 98.00 210 LEU A CA 1
ATOM 1595 C C . LEU A 1 210 ? -6.820 -7.296 -6.605 1.00 98.00 210 LEU A C 1
ATOM 1597 O O . LEU A 1 210 ? -7.420 -6.225 -6.506 1.00 98.00 210 LEU A O 1
ATOM 1601 N N . ARG A 1 211 ? -6.684 -8.140 -5.589 1.00 96.94 211 ARG A N 1
ATOM 1602 C CA . ARG A 1 211 ? -7.070 -7.901 -4.197 1.00 96.94 211 ARG A CA 1
ATOM 1603 C C . ARG A 1 211 ? -6.033 -6.988 -3.545 1.00 96.94 211 ARG A C 1
ATOM 1605 O O . ARG A 1 211 ? -4.861 -7.354 -3.442 1.00 96.94 211 ARG A O 1
ATOM 1612 N N . THR A 1 212 ? -6.422 -5.778 -3.146 1.00 95.56 212 THR A N 1
ATOM 1613 C CA . THR A 1 212 ? -5.455 -4.784 -2.641 1.00 95.56 212 THR A CA 1
ATOM 1614 C C . THR A 1 212 ? -5.010 -5.058 -1.203 1.00 95.56 212 THR A C 1
ATOM 1616 O O . THR A 1 212 ? -3.976 -4.546 -0.759 1.00 95.56 212 THR A O 1
ATOM 1619 N N . GLY A 1 213 ? -5.777 -5.853 -0.452 1.00 93.31 213 GLY A N 1
ATOM 1620 C CA . GLY A 1 213 ? -5.605 -6.007 0.985 1.00 93.31 213 GLY A CA 1
ATOM 1621 C C . GLY A 1 213 ? -6.049 -4.787 1.795 1.00 93.31 213 GLY A C 1
ATOM 1622 O O . GLY A 1 213 ? -5.726 -4.716 2.985 1.00 93.31 213 GLY A O 1
ATOM 1623 N N . ASP A 1 214 ? -6.748 -3.828 1.182 1.00 94.19 214 ASP A N 1
ATOM 1624 C CA . ASP A 1 214 ? -7.200 -2.594 1.820 1.00 94.19 214 ASP A CA 1
ATOM 1625 C C . ASP A 1 214 ? -8.737 -2.541 1.879 1.00 94.19 214 ASP A C 1
ATOM 1627 O O . ASP A 1 214 ? -9.431 -2.809 0.895 1.00 94.19 214 ASP A O 1
ATOM 1631 N N . LEU A 1 215 ? -9.270 -2.179 3.048 1.00 94.50 215 LEU A N 1
ATOM 1632 C CA . LEU A 1 215 ? -10.691 -1.912 3.233 1.00 94.50 215 LEU A CA 1
ATOM 1633 C C . LEU A 1 215 ? -11.055 -0.572 2.614 1.00 94.50 215 LEU A C 1
ATOM 1635 O O . LEU A 1 215 ? -10.405 0.438 2.890 1.00 94.50 215 LEU A O 1
ATOM 1639 N N . ALA A 1 216 ? -12.143 -0.542 1.858 1.00 96.81 216 ALA A N 1
ATOM 1640 C CA . ALA A 1 216 ? -12.657 0.667 1.250 1.00 96.81 216 ALA A CA 1
ATOM 1641 C C . ALA A 1 216 ? -14.187 0.686 1.197 1.00 96.81 216 ALA A C 1
ATOM 1643 O O . ALA A 1 216 ? -14.857 -0.325 1.397 1.00 96.81 216 ALA A O 1
ATOM 1644 N N . CYS A 1 217 ? -14.727 1.859 0.889 1.00 97.06 217 CYS A N 1
ATOM 1645 C CA . CYS A 1 217 ? -16.090 2.040 0.402 1.00 97.06 217 CYS A CA 1
ATOM 1646 C C . CYS A 1 217 ? -16.100 3.113 -0.694 1.00 97.06 217 CYS A C 1
ATOM 1648 O O . CYS A 1 217 ? -15.110 3.828 -0.882 1.00 97.06 217 CYS A O 1
ATOM 1650 N N . TYR A 1 218 ? -17.226 3.255 -1.387 1.00 97.50 218 TYR A N 1
ATOM 1651 C CA . TYR A 1 218 ? -17.459 4.336 -2.343 1.00 97.50 218 TYR A CA 1
ATOM 1652 C C . TYR A 1 218 ? -18.852 4.939 -2.155 1.00 97.50 218 TYR A C 1
ATOM 1654 O O . TYR A 1 218 ? -19.740 4.277 -1.615 1.00 97.50 218 TYR A O 1
ATOM 1662 N N . ASP A 1 219 ? -19.024 6.200 -2.551 1.00 95.88 219 ASP A N 1
ATOM 1663 C CA . ASP A 1 219 ? -20.302 6.915 -2.469 1.00 95.88 219 ASP A CA 1
ATOM 1664 C C . ASP A 1 219 ? -21.058 6.961 -3.812 1.00 95.88 219 ASP A C 1
ATOM 1666 O O . ASP A 1 219 ? -20.585 6.459 -4.831 1.00 95.88 219 ASP A O 1
ATOM 1670 N N . GLU A 1 220 ? -22.246 7.573 -3.806 1.00 95.81 220 GLU A N 1
ATOM 1671 C CA . GLU A 1 220 ? -23.127 7.744 -4.978 1.00 95.81 220 GLU A CA 1
ATOM 1672 C C . GLU A 1 220 ? -22.446 8.489 -6.146 1.00 95.81 220 GLU A C 1
ATOM 1674 O O . GLU A 1 220 ? -22.871 8.378 -7.294 1.00 95.81 220 GLU A O 1
ATOM 1679 N N . ASN A 1 221 ? -21.373 9.242 -5.875 1.00 91.81 221 ASN A N 1
ATOM 1680 C CA . ASN A 1 221 ? -20.599 9.965 -6.882 1.00 91.81 221 ASN A CA 1
ATOM 1681 C C . ASN A 1 221 ? -19.371 9.172 -7.362 1.00 91.81 221 ASN A C 1
ATOM 1683 O O . ASN A 1 221 ? -18.560 9.707 -8.117 1.00 91.81 221 ASN A O 1
ATOM 1687 N N . ASN A 1 222 ? -19.209 7.910 -6.948 1.00 92.56 222 ASN A N 1
ATOM 1688 C CA . ASN A 1 222 ? -18.023 7.085 -7.195 1.00 92.56 222 ASN A CA 1
ATOM 1689 C C . ASN A 1 222 ? -16.726 7.693 -6.638 1.00 92.56 222 ASN A C 1
ATOM 1691 O O . ASN A 1 222 ? -15.651 7.517 -7.224 1.00 92.56 222 ASN A O 1
ATOM 1695 N N . LEU A 1 223 ? -16.810 8.430 -5.529 1.00 93.94 223 LEU A N 1
ATOM 1696 C CA . LEU A 1 223 ? -15.631 8.771 -4.742 1.00 93.94 223 LEU A CA 1
ATOM 1697 C C . LEU A 1 223 ? -15.302 7.611 -3.812 1.00 93.94 223 LEU A C 1
ATOM 1699 O O . LEU A 1 223 ? -16.173 7.112 -3.102 1.00 93.94 223 LEU A O 1
ATOM 1703 N N . PHE A 1 224 ? -14.040 7.197 -3.805 1.00 96.38 224 PHE A N 1
ATOM 1704 C CA . PHE A 1 224 ? -13.556 6.094 -2.983 1.00 96.38 224 PHE A CA 1
ATOM 1705 C C . PHE A 1 224 ? -12.938 6.601 -1.682 1.00 96.38 224 PHE A C 1
ATOM 1707 O O . PHE A 1 224 ? -12.370 7.696 -1.623 1.00 96.38 224 PHE A O 1
ATOM 1714 N N . TYR A 1 225 ? -13.017 5.779 -0.641 1.00 94.62 225 TYR A N 1
ATOM 1715 C CA . TYR A 1 225 ? -12.499 6.069 0.693 1.00 94.62 225 TYR A CA 1
ATOM 1716 C C . TYR A 1 225 ? -11.800 4.823 1.232 1.00 94.62 225 TYR A C 1
ATOM 1718 O O . TYR A 1 225 ? -12.445 3.787 1.378 1.00 94.62 225 TYR A O 1
ATOM 1726 N N . ILE A 1 226 ? -10.508 4.919 1.554 1.00 93.06 226 ILE A N 1
ATOM 1727 C CA . ILE A 1 226 ? -9.794 3.850 2.267 1.00 93.06 226 ILE A CA 1
ATOM 1728 C C . ILE A 1 226 ? -10.150 3.939 3.746 1.00 93.06 226 ILE A C 1
ATOM 1730 O O . ILE A 1 226 ? -10.120 5.018 4.334 1.00 93.06 226 ILE A O 1
ATOM 1734 N N . LYS A 1 227 ? -10.504 2.799 4.333 1.00 89.88 227 LYS A N 1
ATOM 1735 C CA . LYS A 1 227 ? -10.866 2.668 5.743 1.00 89.88 227 LYS A CA 1
ATOM 1736 C C . LYS A 1 227 ? -9.731 2.096 6.571 1.00 89.88 227 LYS A C 1
ATOM 1738 O O . LYS A 1 227 ? -9.492 2.610 7.651 1.00 89.88 227 LYS A O 1
ATOM 1743 N N . ASP A 1 228 ? -9.041 1.068 6.082 1.00 85.38 228 ASP A N 1
ATOM 1744 C CA . ASP A 1 228 ? -7.880 0.479 6.757 1.00 85.38 228 ASP A CA 1
ATOM 1745 C C . ASP A 1 228 ? -7.172 -0.545 5.855 1.00 85.38 228 ASP A C 1
ATOM 1747 O O . ASP A 1 228 ? -7.555 -0.737 4.702 1.00 85.38 228 ASP A O 1
ATOM 1751 N N . ARG A 1 229 ? -6.178 -1.258 6.387 1.00 87.19 229 ARG A N 1
ATOM 1752 C CA . ARG A 1 229 ? -5.599 -2.457 5.775 1.00 87.19 229 ARG A CA 1
ATOM 1753 C C . ARG A 1 229 ? -6.101 -3.712 6.473 1.00 87.19 229 ARG A C 1
ATOM 1755 O O . ARG A 1 229 ? -6.024 -3.808 7.695 1.00 87.19 229 ARG A O 1
ATOM 1762 N N . LEU A 1 230 ? -6.483 -4.736 5.708 1.00 84.81 230 LEU A N 1
ATOM 1763 C CA . LEU A 1 230 ? -7.004 -6.004 6.241 1.00 84.81 230 LEU A CA 1
ATOM 1764 C C . LEU A 1 230 ? -6.080 -6.641 7.282 1.00 84.81 230 LEU A C 1
ATOM 1766 O O . LEU A 1 230 ? -6.515 -7.099 8.334 1.00 84.81 230 LEU A O 1
ATOM 1770 N N . LYS A 1 231 ? -4.776 -6.636 7.012 1.00 81.69 231 LYS A N 1
ATOM 1771 C CA . LYS A 1 231 ? -3.778 -7.215 7.920 1.00 81.69 231 LYS A CA 1
ATOM 1772 C C . LYS A 1 231 ? -3.494 -6.379 9.172 1.00 81.69 231 LYS A C 1
ATOM 1774 O O . LYS A 1 231 ? -2.766 -6.842 10.047 1.00 81.69 231 LYS A O 1
ATOM 1779 N N . GLU A 1 232 ? -3.975 -5.141 9.219 1.00 83.25 232 GLU A N 1
ATOM 1780 C CA . GLU A 1 232 ? -3.830 -4.247 10.371 1.00 83.25 232 GLU A CA 1
ATOM 1781 C C . GLU A 1 232 ? -5.070 -4.278 11.276 1.00 83.25 232 GLU A C 1
ATOM 1783 O O . GLU A 1 232 ? -4.994 -3.796 12.404 1.00 83.25 232 GLU A O 1
ATOM 1788 N N . LEU A 1 233 ? -6.161 -4.918 10.834 1.00 86.94 233 LEU A N 1
ATOM 1789 C CA . LEU A 1 233 ? -7.381 -5.076 11.618 1.00 86.94 233 LEU A CA 1
ATOM 1790 C C . LEU A 1 233 ? -7.131 -5.843 12.915 1.00 86.94 233 LEU A C 1
ATOM 1792 O O . LEU A 1 233 ? -6.527 -6.919 12.928 1.00 86.94 233 LEU A O 1
ATOM 1796 N N . ILE A 1 234 ? -7.664 -5.285 13.996 1.00 91.62 234 ILE A N 1
ATOM 1797 C CA . ILE A 1 234 ? -7.585 -5.834 15.343 1.00 91.62 234 ILE A CA 1
ATOM 1798 C C . ILE A 1 234 ? -8.726 -6.826 15.519 1.00 91.62 234 ILE A C 1
ATOM 1800 O O . ILE A 1 234 ? -9.898 -6.484 15.330 1.00 91.62 234 ILE A O 1
ATOM 1804 N N . LYS A 1 235 ? -8.388 -8.058 15.887 1.00 91.56 235 LYS A N 1
ATOM 1805 C CA . LYS A 1 235 ? -9.349 -9.159 16.006 1.00 91.56 235 LYS A CA 1
ATOM 1806 C C . LYS A 1 235 ? -9.894 -9.227 17.429 1.00 91.56 235 LYS A C 1
ATOM 1808 O O . LYS A 1 235 ? -9.390 -9.974 18.264 1.00 91.56 235 LYS A O 1
ATOM 1813 N N . VAL A 1 236 ? -10.930 -8.432 17.697 1.00 93.00 236 VAL A N 1
ATOM 1814 C CA . VAL A 1 236 ? -11.586 -8.353 19.009 1.00 93.00 236 VAL A CA 1
ATOM 1815 C C . VAL A 1 236 ? -12.788 -9.293 19.037 1.00 93.00 236 VAL A C 1
ATOM 1817 O O . VAL A 1 236 ? -13.866 -8.985 18.528 1.00 93.00 236 VAL A O 1
ATOM 1820 N N . LYS A 1 237 ? -12.631 -10.452 19.675 1.00 90.19 237 LYS A N 1
ATOM 1821 C CA . LYS A 1 237 ? -13.596 -11.561 19.672 1.00 90.19 237 LYS A CA 1
ATOM 1822 C C . LYS A 1 237 ? -13.860 -12.013 18.226 1.00 90.19 237 LYS A C 1
ATOM 1824 O O . LYS A 1 237 ? -12.940 -12.453 17.549 1.00 90.19 237 LYS A O 1
ATOM 1829 N N . GLY A 1 238 ? -15.104 -11.911 17.756 1.00 84.81 238 GLY A N 1
ATOM 1830 C CA . GLY A 1 238 ? -15.483 -12.155 16.359 1.00 84.81 238 GLY A CA 1
ATOM 1831 C C . GLY A 1 238 ? -15.506 -10.895 15.487 1.00 84.81 238 GLY A C 1
ATOM 1832 O O . GLY A 1 238 ? -15.864 -10.987 14.318 1.00 84.81 238 GLY A O 1
ATOM 1833 N N . TYR A 1 239 ? -15.168 -9.726 16.041 1.00 88.06 239 TYR A N 1
ATOM 1834 C CA . TYR A 1 239 ? -15.198 -8.449 15.332 1.00 88.06 239 TYR A CA 1
ATOM 1835 C C . TYR A 1 239 ? -13.817 -8.078 14.792 1.00 88.06 239 TYR A C 1
ATOM 1837 O O . TYR A 1 239 ? -12.789 -8.389 15.395 1.00 88.06 239 TYR A O 1
ATOM 1845 N N . GLN A 1 240 ? -13.811 -7.359 13.672 1.00 87.50 240 GLN A N 1
ATOM 1846 C CA . GLN A 1 240 ? -12.614 -6.749 13.103 1.00 87.50 240 GLN A CA 1
ATOM 1847 C C . GLN A 1 240 ? -12.694 -5.237 13.311 1.00 87.50 240 GLN A C 1
ATOM 1849 O O . GLN A 1 240 ? -13.629 -4.588 12.843 1.00 87.50 240 GLN A O 1
ATOM 1854 N N . VAL A 1 241 ? -11.744 -4.688 14.063 1.00 89.75 241 VAL A N 1
ATOM 1855 C CA . VAL A 1 241 ? -11.676 -3.258 14.382 1.00 89.75 241 VAL A CA 1
ATOM 1856 C C . VAL A 1 241 ? -10.565 -2.627 13.564 1.00 89.75 241 VAL A C 1
ATOM 1858 O O . VAL A 1 241 ? -9.432 -3.096 13.613 1.00 89.75 241 VAL A O 1
ATOM 1861 N N . ALA A 1 242 ? -10.893 -1.568 12.830 1.00 90.75 242 ALA A N 1
ATOM 1862 C CA . ALA A 1 242 ? -9.951 -0.773 12.054 1.00 90.75 242 ALA A CA 1
ATOM 1863 C C . ALA A 1 242 ? -9.166 0.184 12.973 1.00 90.75 242 ALA A C 1
ATOM 1865 O O . ALA A 1 242 ? -9.785 1.086 13.549 1.00 90.75 242 ALA A O 1
ATOM 1866 N N . PRO A 1 243 ? -7.836 0.025 13.149 1.00 92.75 243 PRO A N 1
ATOM 1867 C CA . PRO A 1 243 ? -7.018 1.026 13.829 1.00 92.75 243 PRO A CA 1
ATOM 1868 C C . PRO A 1 243 ? -7.239 2.457 13.335 1.00 92.75 243 PRO A C 1
ATOM 1870 O O . PRO A 1 243 ? -7.350 3.363 14.157 1.00 92.75 243 PRO A O 1
ATOM 1873 N N . ALA A 1 244 ? -7.339 2.667 12.022 1.00 89.88 244 ALA A N 1
ATOM 1874 C CA . ALA A 1 244 ? -7.420 3.997 11.425 1.00 89.88 244 ALA A CA 1
ATOM 1875 C C . ALA A 1 244 ? -8.680 4.768 11.857 1.00 89.88 244 ALA A C 1
ATOM 1877 O O . ALA A 1 244 ? -8.617 5.981 12.048 1.00 89.88 244 ALA A O 1
ATOM 1878 N N . GLU A 1 245 ? -9.798 4.069 12.091 1.00 91.06 245 GLU A N 1
ATOM 1879 C CA . GLU A 1 245 ? -11.026 4.661 12.644 1.00 91.06 245 GLU A CA 1
ATOM 1880 C C . GLU A 1 245 ? -10.779 5.228 14.051 1.00 91.06 245 GLU A C 1
ATOM 1882 O O . GLU A 1 245 ? -11.164 6.355 14.365 1.00 91.06 245 GLU A O 1
ATOM 1887 N N . LEU A 1 246 ? -10.085 4.467 14.900 1.00 96.31 246 LEU A N 1
ATOM 1888 C CA . LEU A 1 246 ? -9.745 4.894 16.256 1.00 96.31 246 LEU A CA 1
ATOM 1889 C C . LEU A 1 246 ? -8.689 6.005 16.256 1.00 96.31 246 LEU A C 1
ATOM 1891 O O . LEU A 1 246 ? -8.772 6.929 17.062 1.00 96.31 246 LEU A O 1
ATOM 1895 N N . GLU A 1 247 ? -7.727 5.950 15.337 1.00 96.00 247 GLU A N 1
ATOM 1896 C CA . GLU A 1 247 ? -6.712 6.988 15.132 1.00 96.00 247 GLU A CA 1
ATOM 1897 C C . GLU A 1 247 ? -7.336 8.314 14.680 1.00 96.00 247 GLU A C 1
ATOM 1899 O O . GLU A 1 247 ? -6.914 9.377 15.134 1.00 96.00 247 GLU A O 1
ATOM 1904 N N . GLU A 1 248 ? -8.343 8.279 13.804 1.00 93.75 248 GLU A N 1
ATOM 1905 C CA . GLU A 1 248 ? -9.095 9.466 13.386 1.00 93.75 248 GLU A CA 1
ATOM 1906 C C . GLU A 1 248 ? -9.869 10.086 14.549 1.00 93.75 248 GLU A C 1
ATOM 1908 O O . GLU A 1 248 ? -9.768 11.293 14.772 1.00 93.75 248 GLU A O 1
ATOM 1913 N N . ILE A 1 249 ? -10.562 9.263 15.341 1.00 96.88 249 ILE A N 1
ATOM 1914 C CA . ILE A 1 249 ? -11.256 9.730 16.544 1.00 96.88 249 ILE A CA 1
ATOM 1915 C C . ILE A 1 249 ? -10.262 10.332 17.538 1.00 96.88 249 ILE A C 1
ATOM 1917 O O . ILE A 1 249 ? -10.505 11.409 18.066 1.00 96.88 249 ILE A O 1
ATOM 1921 N N . LEU A 1 250 ? -9.129 9.683 17.800 1.00 97.94 250 LEU A N 1
ATOM 1922 C CA . LEU A 1 250 ? -8.126 10.218 18.721 1.00 97.94 250 LEU A CA 1
ATOM 1923 C C . LEU A 1 250 ? -7.575 11.563 18.238 1.00 97.94 250 LEU A C 1
ATOM 1925 O O . LEU A 1 250 ? -7.507 12.499 19.027 1.00 97.94 250 LEU A O 1
ATOM 1929 N N . ARG A 1 251 ? -7.253 11.695 16.945 1.00 97.06 251 ARG A N 1
ATOM 1930 C CA . ARG A 1 251 ? -6.772 12.957 16.352 1.00 97.06 251 ARG A CA 1
ATOM 1931 C C . ARG A 1 251 ? -7.821 14.069 16.331 1.00 97.06 251 ARG A C 1
ATOM 1933 O O . ARG A 1 251 ? -7.451 15.227 16.174 1.00 97.06 251 ARG A O 1
ATOM 1940 N N . SER A 1 252 ? -9.111 13.761 16.488 1.00 96.44 252 SER A N 1
ATOM 1941 C CA . SER A 1 252 ? -10.138 14.797 16.654 1.00 96.44 252 SER A CA 1
ATOM 1942 C C . SER A 1 252 ? -10.175 15.384 18.071 1.00 96.44 252 SER A C 1
ATOM 1944 O O . SER A 1 252 ? -10.911 16.342 18.313 1.00 96.44 252 SER A O 1
ATOM 1946 N N . HIS A 1 253 ? -9.422 14.820 19.022 1.00 97.81 253 HIS A N 1
ATOM 1947 C CA . HIS A 1 253 ? -9.271 15.378 20.361 1.00 97.81 253 HIS A CA 1
ATOM 1948 C C . HIS A 1 253 ? -8.307 16.583 20.347 1.00 97.81 253 HIS A C 1
ATOM 1950 O O . HIS A 1 253 ? -7.194 16.442 19.842 1.00 97.81 253 HIS A O 1
ATOM 1956 N N . PRO A 1 254 ? -8.653 17.743 20.947 1.00 96.62 254 PRO A N 1
ATOM 1957 C CA . PRO A 1 254 ? -7.820 18.956 20.890 1.00 96.62 254 PRO A CA 1
ATOM 1958 C C . PRO A 1 254 ? -6.386 18.789 21.417 1.00 96.62 254 PRO A C 1
ATOM 1960 O O . PRO A 1 254 ? -5.471 19.472 20.960 1.00 96.62 254 PRO A O 1
ATOM 1963 N N . SER A 1 255 ? -6.196 17.884 22.377 1.00 97.56 255 SER A N 1
ATOM 1964 C CA . SER A 1 255 ? -4.899 17.616 23.013 1.00 97.56 255 SER A CA 1
ATOM 1965 C C . SER A 1 255 ? -4.021 16.606 22.270 1.00 97.56 255 SER A C 1
ATOM 1967 O O . SER A 1 255 ? -2.907 16.357 22.718 1.00 97.56 255 SER A O 1
ATOM 1969 N N . VAL A 1 256 ? -4.488 15.993 21.176 1.00 97.88 256 VAL A N 1
ATOM 1970 C CA . VAL A 1 256 ? -3.764 14.923 20.465 1.00 97.88 256 VAL A CA 1
ATOM 1971 C C . VAL A 1 256 ? -3.215 15.451 19.139 1.00 97.88 256 VAL A C 1
ATOM 1973 O O . VAL A 1 256 ? -3.973 15.817 18.247 1.00 97.88 256 VAL A O 1
ATOM 1976 N N . ALA A 1 257 ? -1.888 15.459 18.992 1.00 96.31 257 ALA A N 1
ATOM 1977 C CA . ALA A 1 257 ? -1.210 15.785 17.736 1.00 96.31 257 ALA A CA 1
ATOM 1978 C C . ALA A 1 257 ? -1.215 14.593 16.774 1.00 96.31 257 ALA A C 1
ATOM 1980 O O . ALA A 1 257 ? -1.535 14.721 15.593 1.00 96.31 257 ALA A O 1
ATOM 1981 N N . GLU A 1 258 ? -0.845 13.419 17.285 1.00 96.50 258 GLU A N 1
ATOM 1982 C CA . GLU A 1 258 ? -0.742 12.192 16.505 1.00 96.50 258 GLU A CA 1
ATOM 1983 C C . GLU A 1 258 ? -1.273 11.002 17.298 1.00 96.50 258 GLU A C 1
ATOM 1985 O O . GLU A 1 258 ? -1.143 10.950 18.521 1.00 96.50 258 GLU A O 1
ATOM 1990 N N . ALA A 1 259 ? -1.827 10.020 16.589 1.00 97.19 259 ALA A N 1
ATOM 1991 C CA . ALA A 1 259 ? -2.286 8.772 17.176 1.00 97.19 259 ALA A CA 1
ATOM 1992 C C . ALA A 1 259 ? -1.945 7.587 16.268 1.00 97.19 259 ALA A C 1
ATOM 1994 O O . ALA A 1 259 ? -2.036 7.686 15.043 1.00 97.19 259 ALA A O 1
ATOM 1995 N N . ALA A 1 260 ? -1.581 6.469 16.887 1.00 96.44 260 ALA A N 1
ATOM 1996 C CA . 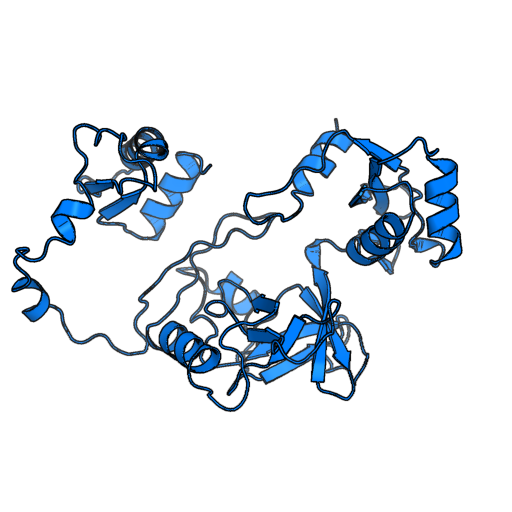ALA A 1 260 ? -1.452 5.161 16.263 1.00 96.44 260 ALA A CA 1
ATOM 1997 C C . ALA A 1 260 ? -2.148 4.129 17.146 1.00 96.44 260 ALA A C 1
ATOM 1999 O O . ALA A 1 260 ? -2.035 4.181 18.369 1.00 96.44 260 ALA A O 1
ATOM 2000 N N . VAL A 1 261 ? -2.843 3.172 16.543 1.00 96.75 261 VAL A N 1
ATOM 2001 C CA . VAL A 1 261 ? -3.540 2.116 17.277 1.00 96.75 261 VAL A CA 1
ATOM 2002 C C . VAL A 1 261 ? -3.045 0.751 16.803 1.00 96.75 261 VAL A C 1
ATOM 2004 O O . VAL A 1 261 ? -2.784 0.526 15.618 1.00 96.75 261 VAL A O 1
ATOM 2007 N N . ILE A 1 262 ? -2.871 -0.170 17.752 1.00 95.25 262 ILE A N 1
ATOM 2008 C CA . ILE A 1 262 ? -2.525 -1.569 17.486 1.00 95.25 262 ILE A CA 1
ATOM 2009 C C . ILE A 1 262 ? -3.448 -2.500 18.270 1.00 95.25 262 ILE A C 1
ATOM 2011 O O . ILE A 1 262 ? -3.984 -2.137 19.317 1.00 95.25 262 ILE A O 1
ATOM 2015 N N . GLY A 1 263 ? -3.569 -3.733 17.786 1.00 94.38 263 GLY A N 1
ATOM 2016 C CA . GLY A 1 263 ? -4.090 -4.844 18.573 1.00 94.38 263 GLY A CA 1
ATOM 2017 C C . GLY A 1 263 ? -3.021 -5.382 19.514 1.00 94.38 263 GLY A C 1
ATOM 2018 O O . GLY A 1 263 ? -1.903 -5.666 19.069 1.00 94.38 263 GLY A O 1
ATOM 2019 N N . VAL A 1 264 ? -3.368 -5.524 20.793 1.00 94.19 264 VAL A N 1
ATOM 2020 C CA . VAL A 1 264 ? -2.555 -6.223 21.797 1.00 94.19 264 VAL A CA 1
ATOM 2021 C C . VAL A 1 264 ? -3.265 -7.494 22.267 1.00 94.19 264 VAL A C 1
ATOM 2023 O O . VAL A 1 264 ? -4.496 -7.490 22.328 1.00 94.19 264 VAL A O 1
ATOM 2026 N N . PRO A 1 265 ? -2.536 -8.580 22.591 1.00 93.25 265 PRO A N 1
ATOM 2027 C CA . PRO A 1 265 ? -3.153 -9.832 23.018 1.00 93.25 265 PRO A CA 1
ATOM 2028 C C . PRO A 1 265 ? -4.026 -9.666 24.267 1.00 93.25 265 PRO A C 1
ATOM 2030 O O . PRO A 1 265 ? -3.598 -9.078 25.259 1.00 93.25 265 PRO A O 1
ATOM 2033 N N . ASP A 1 266 ? -5.217 -10.257 24.248 1.00 93.75 266 ASP A N 1
ATOM 2034 C CA . ASP A 1 266 ? -6.109 -10.354 25.402 1.00 93.75 266 ASP A CA 1
ATOM 2035 C C . ASP A 1 266 ? -6.597 -11.792 25.595 1.00 93.75 266 ASP A C 1
ATOM 2037 O O . ASP A 1 266 ? -6.977 -12.485 24.649 1.00 93.75 266 ASP A O 1
ATOM 2041 N N . LYS A 1 267 ? -6.637 -12.245 26.853 1.00 91.56 267 LYS A N 1
ATOM 2042 C CA . LYS A 1 267 ? -6.968 -13.637 27.198 1.00 91.56 267 LYS A CA 1
ATOM 2043 C C . LYS A 1 267 ? -8.388 -14.051 26.805 1.00 91.56 267 LYS A C 1
ATOM 2045 O O . LYS A 1 2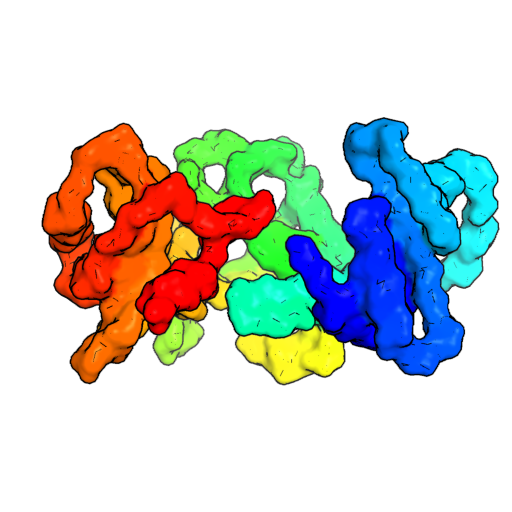67 ? -8.645 -15.246 26.693 1.00 91.56 267 LYS A O 1
ATOM 2050 N N . ARG A 1 268 ? -9.324 -13.108 26.674 1.00 90.25 268 ARG A N 1
ATOM 2051 C CA . ARG A 1 268 ? -10.748 -13.389 26.423 1.00 90.25 268 ARG A CA 1
ATOM 2052 C C . ARG A 1 268 ? -11.208 -12.903 25.057 1.00 90.25 268 ARG A C 1
ATOM 2054 O O . ARG A 1 268 ? -12.077 -13.528 24.458 1.00 90.25 268 ARG A O 1
ATOM 2061 N N . ALA A 1 269 ? -10.664 -11.789 24.587 1.00 90.44 269 ALA A N 1
ATOM 2062 C CA . ALA A 1 269 ? -11.031 -11.167 23.327 1.00 90.44 269 ALA A CA 1
ATOM 2063 C C . ALA A 1 269 ? -10.099 -11.547 22.168 1.00 90.44 269 ALA A C 1
ATOM 2065 O O . ALA A 1 269 ? -10.388 -11.175 21.040 1.00 90.44 269 ALA A O 1
ATOM 2066 N N . GLY A 1 270 ? -9.017 -12.295 22.401 1.00 92.88 270 GLY A N 1
ATOM 2067 C CA . GLY A 1 270 ? -7.997 -12.544 21.383 1.00 92.88 270 GLY A CA 1
ATOM 2068 C C . GLY A 1 270 ? -7.075 -11.336 21.265 1.00 92.88 270 GLY A C 1
ATOM 2069 O O . GLY A 1 270 ? -5.933 -11.400 21.713 1.00 92.88 270 GLY A O 1
ATOM 2070 N N . GLU A 1 271 ? -7.593 -10.219 20.756 1.00 95.50 271 GLU A N 1
ATOM 2071 C CA . GLU A 1 271 ? -6.934 -8.914 20.798 1.00 95.50 271 GLU A CA 1
ATOM 2072 C C . GLU A 1 271 ? -7.851 -7.831 21.383 1.00 95.50 271 GLU A C 1
ATOM 2074 O O . GLU A 1 271 ? -9.078 -7.947 21.360 1.00 95.50 271 GLU A O 1
ATOM 2079 N N . VAL A 1 272 ? -7.251 -6.749 21.878 1.00 96.62 272 VAL A N 1
ATOM 2080 C CA . VAL A 1 272 ? -7.938 -5.496 22.219 1.00 96.62 272 VAL A CA 1
ATOM 2081 C C . VAL A 1 272 ? -7.169 -4.285 21.677 1.00 96.62 272 VAL A C 1
ATOM 2083 O O . VAL A 1 272 ? -5.942 -4.348 21.564 1.00 96.62 272 VAL A O 1
ATOM 2086 N N . PRO A 1 273 ? -7.846 -3.168 21.350 1.00 97.38 273 PRO A N 1
ATOM 2087 C CA . PRO A 1 273 ? -7.174 -1.959 20.887 1.00 97.38 273 PRO A CA 1
ATOM 2088 C C . PRO A 1 273 ? -6.362 -1.272 21.992 1.00 97.38 273 PRO A C 1
ATOM 2090 O O . PRO A 1 273 ? -6.880 -1.022 23.083 1.00 97.38 273 PRO A O 1
ATOM 2093 N N . ARG A 1 274 ? -5.112 -0.911 21.687 1.00 97.38 274 ARG A N 1
ATOM 2094 C CA . ARG A 1 274 ? -4.260 0.002 22.469 1.00 97.38 274 ARG A CA 1
ATOM 2095 C C . ARG A 1 274 ? -3.839 1.180 21.597 1.00 97.38 274 ARG A C 1
ATOM 2097 O O . ARG A 1 274 ? -3.439 0.979 20.450 1.00 97.38 274 ARG A O 1
ATOM 2104 N N . ALA A 1 275 ? -3.885 2.384 22.158 1.00 98.00 275 ALA A N 1
ATOM 2105 C CA . ALA A 1 275 ? -3.446 3.603 21.489 1.00 98.00 275 ALA A CA 1
ATOM 2106 C C . ALA A 1 275 ? -2.044 4.038 21.935 1.00 98.00 275 ALA A C 1
ATOM 2108 O O . ALA A 1 275 ? -1.680 3.908 23.101 1.00 98.00 275 ALA A O 1
ATOM 2109 N N . PHE A 1 276 ? -1.298 4.617 21.002 1.00 97.62 276 PHE A N 1
ATOM 2110 C CA . PHE A 1 276 ? -0.078 5.381 21.222 1.00 97.62 276 PHE A CA 1
ATOM 2111 C C . PHE A 1 276 ? -0.333 6.799 20.735 1.00 97.62 276 PHE A C 1
ATOM 2113 O O . PHE A 1 276 ? -0.776 6.980 19.599 1.00 97.62 276 PHE A O 1
ATOM 2120 N N . VAL A 1 277 ? -0.090 7.793 21.583 1.00 97.81 277 VAL A N 1
ATOM 2121 C CA . VAL A 1 277 ? -0.461 9.183 21.301 1.00 97.81 277 VAL A CA 1
ATOM 2122 C C . VAL A 1 277 ? 0.699 10.134 21.548 1.00 97.81 277 VAL A C 1
ATOM 2124 O O . VAL A 1 277 ? 1.452 9.985 22.508 1.00 97.81 277 VAL A O 1
ATOM 2127 N N . VAL A 1 278 ? 0.805 11.141 20.686 1.00 97.69 278 VAL A N 1
ATOM 2128 C CA . VAL A 1 278 ? 1.645 12.325 20.891 1.00 97.69 278 VAL A CA 1
ATOM 2129 C C . VAL A 1 278 ? 0.698 13.475 21.192 1.00 97.69 278 VAL A C 1
ATOM 2131 O O . VAL A 1 278 ? -0.236 13.715 20.423 1.00 97.69 278 VAL A O 1
ATOM 2134 N N . CYS A 1 279 ? 0.907 14.166 22.308 1.00 96.81 279 CYS A N 1
ATOM 2135 C CA . CYS A 1 279 ? -0.022 15.185 22.793 1.00 96.81 279 CYS A CA 1
ATOM 2136 C C . CYS A 1 279 ? 0.542 16.602 22.641 1.00 96.81 279 CYS A C 1
ATOM 2138 O O . CYS A 1 279 ? 1.746 16.819 22.744 1.00 96.81 279 CYS A O 1
ATOM 2140 N N . THR A 1 280 ? -0.343 17.570 22.403 1.00 95.56 280 THR A N 1
ATOM 2141 C CA . THR A 1 280 ? -0.033 19.011 22.356 1.00 95.56 280 THR A CA 1
ATOM 2142 C C . THR A 1 280 ? -0.223 19.696 23.709 1.00 95.56 280 THR A C 1
ATOM 2144 O O . THR A 1 280 ? 0.328 20.770 23.940 1.00 95.56 280 THR A O 1
ATOM 2147 N N . SER A 1 281 ? -1.001 19.086 24.603 1.00 95.12 281 SER A N 1
ATOM 2148 C CA . SER A 1 281 ? -1.261 19.548 25.964 1.00 95.12 281 SER A CA 1
ATOM 2149 C C . SER A 1 281 ? -1.401 18.357 26.909 1.00 95.12 281 SER A C 1
ATOM 2151 O O . SER A 1 281 ? -1.547 17.218 26.465 1.00 95.12 281 SER A O 1
ATOM 2153 N N . GLU A 1 282 ? -1.395 18.618 28.214 1.00 94.75 282 GLU A N 1
ATOM 2154 C CA . GLU A 1 282 ? -1.659 17.592 29.223 1.00 94.75 282 GLU A CA 1
ATOM 2155 C C . GLU A 1 282 ? -3.074 17.011 29.046 1.00 94.75 282 GLU A C 1
ATOM 2157 O O . GLU A 1 282 ? -4.034 17.757 28.846 1.00 94.75 282 GLU A O 1
ATOM 2162 N N . VAL A 1 283 ? -3.180 15.680 29.061 1.00 97.00 283 VAL A N 1
ATOM 2163 C CA . VAL A 1 283 ? -4.429 14.913 28.957 1.00 97.00 283 VAL A CA 1
ATOM 2164 C C . VAL A 1 283 ? -4.221 13.557 29.631 1.00 97.00 283 VAL A C 1
ATOM 2166 O O . VAL A 1 283 ? -3.138 12.975 29.540 1.00 97.00 283 VAL A O 1
ATOM 2169 N N . SER A 1 284 ? -5.235 13.048 30.331 1.00 97.75 284 SER A N 1
ATOM 2170 C CA . SER A 1 284 ? -5.135 11.754 31.023 1.00 97.75 284 SER A CA 1
ATOM 2171 C C . SER A 1 284 ? -5.505 10.572 30.117 1.00 97.75 284 SER A C 1
ATOM 2173 O O . SER A 1 284 ? -6.269 10.713 29.160 1.00 97.75 284 SER A O 1
ATOM 2175 N N . GLU A 1 285 ? -5.000 9.375 30.436 1.00 97.81 285 GLU A N 1
ATOM 2176 C CA . GLU A 1 285 ? -5.405 8.137 29.750 1.00 97.81 285 GLU A CA 1
ATOM 2177 C C . GLU A 1 285 ? -6.926 7.915 29.833 1.00 97.81 285 GLU A C 1
ATOM 2179 O O . GLU A 1 285 ? -7.558 7.589 28.826 1.00 97.81 285 GLU A O 1
ATOM 2184 N N . ASP A 1 286 ? -7.527 8.119 31.009 1.00 98.00 286 ASP A N 1
ATOM 2185 C CA . ASP A 1 286 ? -8.963 7.912 31.216 1.00 98.00 286 ASP A CA 1
ATOM 2186 C C . ASP A 1 286 ? -9.812 8.881 30.389 1.00 98.00 286 ASP A C 1
ATOM 2188 O O . ASP A 1 286 ? -10.842 8.488 29.841 1.00 98.00 286 ASP A O 1
ATOM 2192 N N . GLU A 1 287 ? -9.368 10.129 30.237 1.00 98.12 287 GLU A N 1
ATOM 2193 C CA . GLU A 1 287 ? -10.033 11.108 29.379 1.00 98.12 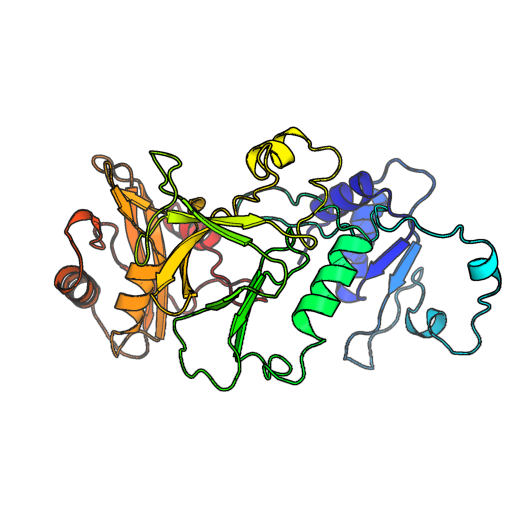287 GLU A CA 1
ATOM 2194 C C . GLU A 1 287 ? -10.055 10.653 27.917 1.00 98.12 287 GLU A C 1
ATOM 2196 O O . GLU A 1 287 ? -11.124 10.622 27.304 1.00 98.12 287 GLU A O 1
ATOM 2201 N N . LEU A 1 288 ? -8.917 10.206 27.373 1.00 98.19 288 LEU A N 1
ATOM 2202 C CA . LEU A 1 288 ? -8.847 9.705 25.996 1.00 98.19 288 LEU A CA 1
ATOM 2203 C C . LEU A 1 288 ? -9.675 8.427 25.802 1.00 98.19 288 LEU A C 1
ATOM 2205 O O . LEU A 1 288 ? -10.382 8.292 24.799 1.00 98.19 288 LEU A O 1
ATOM 2209 N N . LYS A 1 289 ? -9.651 7.505 26.772 1.00 98.44 289 LYS A N 1
ATOM 2210 C CA . LYS A 1 289 ? -10.480 6.290 26.739 1.00 98.44 289 LYS A CA 1
ATOM 2211 C C . LYS A 1 289 ? -11.967 6.628 26.735 1.00 98.44 289 LYS A C 1
ATOM 2213 O O . LYS A 1 289 ? -12.700 6.096 25.901 1.00 98.44 289 LYS A O 1
ATOM 2218 N N . ASN A 1 290 ? -12.402 7.538 27.605 1.00 98.00 290 ASN A N 1
ATOM 2219 C CA . ASN A 1 290 ? -13.792 7.990 27.674 1.00 98.00 290 ASN A CA 1
ATOM 2220 C C . ASN A 1 290 ? -14.209 8.740 26.402 1.00 98.00 290 ASN A C 1
ATOM 2222 O O . ASN A 1 290 ? -15.308 8.530 25.887 1.00 98.00 290 ASN A O 1
ATOM 2226 N N . TYR A 1 291 ? -13.320 9.568 25.848 1.00 97.94 291 TYR A N 1
ATOM 2227 C CA . TYR A 1 291 ? -13.568 10.302 24.610 1.00 97.94 291 TYR A CA 1
ATOM 2228 C C . TYR A 1 291 ? -13.799 9.375 23.411 1.00 97.94 291 TYR A C 1
ATOM 2230 O O . TYR A 1 291 ? -14.682 9.649 22.588 1.00 97.94 291 TYR A O 1
ATOM 2238 N N . VAL A 1 292 ? -13.025 8.288 23.310 1.00 97.75 292 VAL A N 1
ATOM 2239 C CA . VAL A 1 292 ? -13.219 7.246 22.291 1.00 97.75 292 VAL A CA 1
ATOM 2240 C C . VAL A 1 292 ? -14.492 6.455 22.576 1.00 97.75 292 VAL A C 1
ATOM 2242 O O . VAL A 1 292 ? -15.325 6.322 21.682 1.00 97.75 292 VAL A O 1
ATOM 2245 N N . ALA A 1 293 ? -14.689 5.986 23.812 1.00 97.12 293 ALA A N 1
ATOM 2246 C CA . ALA A 1 293 ? -15.855 5.193 24.204 1.00 97.12 293 ALA A CA 1
ATOM 2247 C C . ALA A 1 293 ? -17.188 5.909 23.934 1.00 97.12 293 ALA A C 1
ATOM 2249 O O . ALA A 1 293 ? -18.156 5.269 23.540 1.00 97.12 293 ALA A O 1
ATOM 2250 N N . GLY A 1 294 ? -17.229 7.240 24.048 1.00 96.69 294 GLY A N 1
ATOM 2251 C CA . GLY A 1 294 ? -18.406 8.041 23.702 1.00 96.69 294 GLY A CA 1
ATOM 2252 C C . GLY A 1 294 ? -18.761 8.088 22.207 1.00 96.69 294 GLY A C 1
ATOM 2253 O O . GLY A 1 294 ? -19.796 8.653 21.863 1.00 96.69 294 GLY A O 1
ATOM 2254 N N . LYS A 1 295 ? -17.926 7.540 21.312 1.00 97.00 295 LYS A N 1
ATOM 2255 C CA . LYS A 1 295 ? -18.127 7.577 19.847 1.00 97.00 295 LYS A CA 1
ATOM 2256 C C . LYS A 1 295 ? -18.143 6.207 19.177 1.00 97.00 295 LYS A C 1
ATOM 2258 O O . LYS A 1 295 ? -18.431 6.130 17.986 1.00 97.00 295 LYS A O 1
ATOM 2263 N N . VAL A 1 296 ? -17.818 5.139 19.904 1.00 95.75 296 VAL A N 1
ATOM 2264 C CA . VAL A 1 296 ? -17.666 3.798 19.329 1.00 95.75 296 VAL A CA 1
ATOM 2265 C C . VAL A 1 296 ? -18.382 2.740 20.156 1.00 95.75 296 VAL A C 1
ATOM 2267 O O . VAL A 1 296 ? -18.615 2.899 21.349 1.00 95.75 296 VAL A O 1
ATOM 2270 N N . SER A 1 297 ? -18.701 1.618 19.518 1.00 94.19 297 SER A N 1
ATOM 2271 C CA . SER A 1 297 ? -19.220 0.421 20.183 1.00 94.19 297 SER A CA 1
ATOM 2272 C C . SER A 1 297 ? -18.184 -0.230 21.108 1.00 94.19 297 SER A C 1
ATOM 2274 O O . SER A 1 297 ? -16.986 -0.176 20.831 1.00 94.19 297 SER A O 1
ATOM 2276 N N . ASP A 1 298 ? -18.641 -0.947 22.139 1.00 93.94 298 ASP A N 1
ATOM 2277 C CA . ASP A 1 298 ? -17.806 -1.541 23.201 1.00 93.94 298 ASP A CA 1
ATOM 2278 C C . ASP A 1 298 ? -16.570 -2.308 22.716 1.00 93.94 298 ASP A C 1
ATOM 2280 O O . ASP A 1 298 ? -15.484 -2.170 23.271 1.00 93.94 298 ASP A O 1
ATOM 2284 N N . PHE A 1 299 ? -16.701 -3.101 21.651 1.00 93.88 299 PHE A N 1
ATOM 2285 C CA . PHE A 1 299 ? -15.593 -3.904 21.125 1.00 93.88 299 PHE A CA 1
ATOM 2286 C C . PHE A 1 299 ? -14.485 -3.074 20.448 1.00 93.88 299 PHE A C 1
ATOM 2288 O O . PHE A 1 299 ? -13.418 -3.614 20.172 1.00 93.88 299 PHE A O 1
ATOM 2295 N N . LYS A 1 300 ? -14.715 -1.781 20.184 1.00 96.38 300 LYS A N 1
ATOM 2296 C CA . LYS A 1 300 ? -13.726 -0.846 19.624 1.00 96.38 300 LYS A CA 1
ATOM 2297 C C . LYS A 1 300 ? -13.047 0.020 20.692 1.00 96.38 300 LYS A C 1
ATOM 2299 O O . LYS A 1 300 ? -12.158 0.798 20.366 1.00 96.38 300 LYS A O 1
ATOM 2304 N N . GLN A 1 301 ? -13.466 -0.071 21.954 1.00 97.62 301 GLN A N 1
ATOM 2305 C CA . GLN A 1 301 ? -12.897 0.749 23.024 1.00 97.62 301 GLN A CA 1
ATOM 2306 C C . GLN A 1 301 ? -11.422 0.402 23.279 1.00 97.62 301 GLN A C 1
ATOM 2308 O O . GLN A 1 301 ? -10.989 -0.733 23.074 1.00 97.62 301 GLN A O 1
ATOM 2313 N N . LEU A 1 302 ? -10.656 1.376 23.781 1.00 97.69 302 LEU A N 1
ATOM 2314 C CA . LEU A 1 302 ? -9.225 1.252 24.089 1.00 97.69 302 LEU A CA 1
ATOM 2315 C C . LEU A 1 302 ? -8.971 0.454 25.384 1.00 97.69 302 LEU A C 1
ATOM 2317 O O . LEU A 1 302 ? -8.340 0.936 26.326 1.00 97.69 302 LEU A O 1
ATOM 2321 N N . VAL A 1 303 ? -9.487 -0.776 25.451 1.00 96.75 303 VAL A N 1
ATOM 2322 C CA . VAL A 1 303 ? -9.321 -1.692 26.597 1.00 96.75 303 VAL A CA 1
ATOM 2323 C C . VAL A 1 303 ? -7.851 -2.043 26.812 1.00 96.75 303 VAL A C 1
ATOM 2325 O O . VAL A 1 303 ? -7.419 -2.228 27.947 1.00 96.75 303 VAL A O 1
ATOM 2328 N N . GLY A 1 304 ? -7.070 -2.079 25.730 1.00 95.50 304 GLY A N 1
ATOM 2329 C CA . GLY A 1 304 ? -5.634 -2.292 25.783 1.00 95.50 304 GLY A CA 1
ATOM 2330 C C . GLY A 1 304 ? -4.878 -1.154 26.460 1.00 95.50 304 GLY A C 1
ATOM 2331 O O . GLY A 1 304 ? -3.757 -1.407 26.884 1.00 95.50 304 GLY A O 1
ATOM 2332 N N . GLY A 1 305 ? -5.474 0.037 26.607 1.00 97.12 305 GLY A N 1
ATOM 2333 C CA . GLY A 1 305 ? -4.916 1.225 27.265 1.00 97.12 305 GLY A CA 1
ATOM 2334 C C . GLY A 1 305 ? -4.353 2.277 26.303 1.00 97.12 305 GLY A C 1
ATOM 2335 O O . GLY A 1 305 ? -4.474 2.152 25.079 1.00 97.12 305 GLY A O 1
ATOM 2336 N N . VAL A 1 306 ? -3.729 3.313 26.868 1.00 97.94 306 VAL A N 1
ATOM 2337 C CA . VAL A 1 306 ? -3.063 4.404 26.132 1.00 97.94 306 VAL A CA 1
ATOM 2338 C C . VAL A 1 306 ? -1.598 4.520 26.564 1.00 97.94 306 VAL A C 1
ATOM 2340 O O . VAL A 1 306 ? -1.284 4.402 27.744 1.00 97.94 306 VAL A O 1
ATOM 2343 N N . THR A 1 307 ? -0.687 4.727 25.614 1.00 97.00 307 THR A N 1
ATOM 2344 C CA . THR A 1 307 ? 0.728 5.047 25.862 1.00 97.00 307 THR A CA 1
ATOM 2345 C C . THR A 1 307 ? 1.047 6.420 25.280 1.00 97.00 307 THR A C 1
ATOM 2347 O O . THR A 1 307 ? 0.739 6.684 24.119 1.00 97.00 307 THR A O 1
ATOM 2350 N N . PHE A 1 308 ? 1.696 7.281 26.059 1.00 97.00 308 PHE A N 1
ATOM 2351 C CA . PHE A 1 308 ? 2.167 8.586 25.596 1.00 97.00 308 PHE A CA 1
ATOM 2352 C C . PHE A 1 308 ? 3.593 8.469 25.059 1.00 97.00 308 PHE A C 1
ATOM 2354 O O . PHE A 1 308 ? 4.457 7.914 25.736 1.00 97.00 308 PHE A O 1
ATOM 2361 N N . LEU A 1 309 ? 3.829 8.982 23.852 1.00 95.44 309 LEU A N 1
ATOM 2362 C CA . LEU A 1 309 ? 5.130 8.971 23.184 1.00 95.44 309 LEU A CA 1
ATOM 2363 C C . LEU A 1 309 ? 5.570 10.391 22.824 1.00 95.44 309 LEU A C 1
ATOM 2365 O O . LEU A 1 309 ? 4.743 11.278 22.616 1.00 95.44 309 LEU A O 1
ATOM 2369 N N . GLU A 1 310 ? 6.879 10.581 22.664 1.00 93.75 310 GLU A N 1
ATOM 2370 C CA . GLU A 1 310 ? 7.430 11.804 22.065 1.00 93.75 310 GLU A CA 1
ATOM 2371 C C . GLU A 1 310 ? 7.193 11.852 20.548 1.00 93.75 310 GLU A C 1
ATOM 2373 O O . GLU A 1 310 ? 6.976 12.920 19.980 1.00 93.75 310 GLU A O 1
ATOM 2378 N N . SER A 1 311 ? 7.223 10.697 19.874 1.00 94.25 311 SER A N 1
ATOM 2379 C CA . SER A 1 311 ? 6.951 10.590 18.438 1.00 94.25 311 SER A CA 1
ATOM 2380 C C . SER A 1 311 ? 6.443 9.201 18.053 1.00 94.25 311 SER A C 1
ATOM 2382 O O . SER A 1 311 ? 6.788 8.202 18.685 1.00 94.25 311 SER A O 1
ATOM 2384 N N . ILE A 1 312 ? 5.633 9.127 16.994 1.00 94.62 312 ILE A N 1
ATOM 2385 C CA . ILE A 1 312 ? 5.173 7.856 16.424 1.00 94.62 312 ILE A CA 1
ATOM 2386 C C . ILE A 1 312 ? 6.172 7.394 15.356 1.00 94.62 312 ILE A C 1
ATOM 2388 O O . ILE A 1 312 ? 6.466 8.158 14.431 1.00 94.62 312 ILE A O 1
ATOM 2392 N N . PRO A 1 313 ? 6.666 6.141 15.409 1.00 88.88 313 PRO A N 1
ATOM 2393 C CA . PRO A 1 313 ? 7.618 5.644 14.430 1.00 88.88 313 PRO A CA 1
ATOM 2394 C C . PRO A 1 313 ? 6.964 5.552 13.048 1.00 88.88 313 PRO A C 1
ATOM 2396 O O . PRO A 1 313 ? 5.944 4.880 12.863 1.00 88.88 313 PRO A O 1
ATOM 2399 N N . LYS A 1 314 ? 7.573 6.204 12.055 1.00 84.81 314 LYS A N 1
ATOM 2400 C CA . LYS A 1 314 ? 7.108 6.245 10.662 1.00 84.81 314 LYS A CA 1
ATOM 2401 C C . LYS A 1 314 ? 8.248 5.924 9.699 1.00 84.81 314 LYS A C 1
ATOM 2403 O O . LYS A 1 314 ? 9.418 6.138 10.006 1.00 84.81 314 LYS A O 1
ATOM 2408 N N . ASN A 1 315 ? 7.916 5.399 8.523 1.00 77.12 315 ASN A N 1
ATOM 2409 C CA . ASN A 1 315 ? 8.871 5.273 7.423 1.00 77.12 315 ASN A CA 1
ATOM 2410 C C . ASN A 1 315 ? 9.064 6.639 6.709 1.00 77.12 315 ASN A C 1
ATOM 2412 O O . ASN A 1 315 ? 8.311 7.579 6.975 1.00 77.12 315 ASN A O 1
ATOM 2416 N N . PRO A 1 316 ? 10.014 6.768 5.761 1.00 62.84 316 PRO A N 1
ATOM 2417 C CA . PRO A 1 316 ? 10.224 8.020 5.022 1.00 62.84 316 PRO A CA 1
ATOM 2418 C C . PRO A 1 316 ? 9.014 8.515 4.215 1.00 62.84 316 PRO A C 1
ATOM 2420 O O . PRO A 1 316 ? 8.943 9.696 3.901 1.00 62.84 316 PRO A O 1
ATOM 2423 N N . SER A 1 317 ? 8.053 7.641 3.890 1.00 62.75 317 SER A N 1
ATOM 2424 C CA . SER A 1 317 ? 6.800 8.025 3.228 1.00 62.75 317 SER A CA 1
ATOM 2425 C C . SER A 1 317 ? 5.698 8.435 4.219 1.00 62.75 317 SER A C 1
ATOM 2427 O O . SER A 1 317 ? 4.540 8.530 3.827 1.00 62.75 317 SER A O 1
ATOM 2429 N N . GLY A 1 318 ? 6.015 8.594 5.510 1.00 71.12 318 GLY A N 1
ATOM 2430 C CA . GLY A 1 318 ? 5.073 8.986 6.565 1.00 71.12 318 GLY A CA 1
ATOM 2431 C C . GLY A 1 318 ? 4.181 7.861 7.107 1.00 71.12 318 GLY A C 1
ATOM 2432 O O . GLY A 1 318 ? 3.335 8.114 7.962 1.00 71.12 318 GLY A O 1
ATOM 2433 N N . LYS A 1 319 ? 4.355 6.613 6.658 1.00 77.75 319 LYS A N 1
ATOM 2434 C CA . LYS A 1 319 ? 3.538 5.467 7.086 1.00 77.75 319 LYS A CA 1
ATOM 2435 C C . LYS A 1 319 ? 3.966 4.965 8.462 1.00 77.75 319 LYS A C 1
ATOM 2437 O O . LYS A 1 319 ? 5.146 4.685 8.666 1.00 77.75 319 LYS A O 1
ATOM 2442 N N . ILE A 1 320 ? 2.999 4.772 9.363 1.00 86.12 320 ILE A N 1
ATOM 2443 C CA . ILE A 1 320 ? 3.221 4.246 10.719 1.00 86.12 320 ILE A CA 1
ATOM 2444 C C . ILE A 1 320 ? 3.876 2.858 10.657 1.00 86.12 320 ILE A C 1
ATOM 2446 O O . ILE A 1 320 ? 3.384 1.933 10.006 1.00 86.12 320 ILE A O 1
ATOM 2450 N N . LEU A 1 321 ? 4.978 2.694 11.384 1.00 84.62 321 LEU A N 1
ATOM 2451 C CA . LEU A 1 321 ? 5.692 1.433 11.559 1.00 84.62 321 LEU A CA 1
ATOM 2452 C C . LEU A 1 321 ? 5.122 0.669 12.762 1.00 84.62 321 LEU A C 1
ATOM 2454 O O . LEU A 1 321 ? 5.795 0.481 13.773 1.00 84.62 321 LEU A O 1
ATOM 2458 N N . ARG A 1 322 ? 3.878 0.180 12.644 1.00 88.19 322 ARG A N 1
ATOM 2459 C CA . ARG A 1 322 ? 3.152 -0.525 13.728 1.00 88.19 322 ARG A CA 1
ATOM 2460 C C . ARG A 1 322 ? 3.901 -1.726 14.313 1.00 88.19 322 ARG A C 1
ATOM 2462 O O . ARG A 1 322 ? 3.671 -2.087 15.461 1.00 88.19 322 ARG A O 1
ATOM 2469 N N . LYS A 1 323 ? 4.805 -2.338 13.543 1.00 83.94 323 LYS A N 1
ATOM 2470 C CA . LYS A 1 323 ? 5.690 -3.405 14.027 1.00 83.94 323 LYS A CA 1
ATOM 2471 C C . LYS A 1 323 ? 6.562 -2.932 15.197 1.00 83.94 323 LYS A C 1
ATOM 2473 O O . LYS A 1 323 ? 6.646 -3.646 16.186 1.00 83.94 323 LYS A O 1
ATOM 2478 N N . LEU A 1 324 ? 7.133 -1.729 15.111 1.00 86.25 324 LEU A N 1
ATOM 2479 C CA . LEU A 1 324 ? 7.965 -1.166 16.178 1.00 86.25 324 LEU A CA 1
ATOM 2480 C C . LEU A 1 324 ? 7.137 -0.879 17.435 1.00 86.25 324 LEU A C 1
ATOM 2482 O O . LEU A 1 324 ? 7.573 -1.207 18.529 1.00 86.25 324 LEU A O 1
ATOM 2486 N N . LEU A 1 325 ? 5.905 -0.382 17.273 1.00 90.31 325 LEU A N 1
ATOM 2487 C CA . LEU A 1 325 ? 4.969 -0.181 18.389 1.00 90.31 325 LEU A CA 1
ATOM 2488 C C . LEU A 1 325 ? 4.579 -1.503 19.071 1.00 90.31 325 LEU A C 1
ATOM 2490 O O . LEU A 1 325 ? 4.500 -1.581 20.294 1.00 90.31 325 LEU A O 1
ATOM 2494 N N . LYS A 1 326 ? 4.358 -2.569 18.288 1.00 87.81 326 LYS A N 1
ATOM 2495 C CA . LYS A 1 326 ? 4.109 -3.917 18.825 1.00 87.81 326 LYS A CA 1
ATOM 2496 C C . LYS A 1 326 ? 5.320 -4.452 19.592 1.00 87.81 326 LYS A C 1
ATOM 2498 O O . LYS A 1 326 ? 5.147 -5.032 20.656 1.00 87.81 326 LYS A O 1
ATOM 2503 N N . GLU A 1 327 ? 6.527 -4.265 19.065 1.00 84.44 327 GLU A N 1
ATOM 2504 C CA . GLU A 1 327 ? 7.770 -4.688 19.723 1.00 84.44 327 GLU A CA 1
ATOM 2505 C C . GLU A 1 327 ? 8.041 -3.911 21.014 1.00 84.44 327 GLU A C 1
ATOM 2507 O O . GLU A 1 327 ? 8.486 -4.508 21.988 1.00 84.44 327 GLU A O 1
ATOM 2512 N N . GLU A 1 328 ? 7.760 -2.607 21.040 1.00 80.81 328 GLU A N 1
ATOM 2513 C CA . GLU A 1 328 ? 7.876 -1.773 22.240 1.00 80.81 328 GLU A CA 1
ATOM 2514 C C . GLU A 1 328 ? 6.908 -2.219 23.339 1.00 80.81 328 GLU A C 1
ATOM 2516 O O . GLU A 1 328 ? 7.292 -2.261 24.499 1.00 80.81 328 GLU A O 1
ATOM 2521 N N . TYR A 1 329 ? 5.685 -2.619 22.975 1.00 78.62 329 TYR A N 1
ATOM 2522 C CA . TYR A 1 329 ? 4.695 -3.111 23.935 1.00 78.62 329 TYR A CA 1
ATOM 2523 C C . TYR A 1 329 ? 4.997 -4.511 24.494 1.00 78.62 329 TYR A C 1
ATOM 2525 O O . TYR A 1 329 ? 4.626 -4.813 25.623 1.00 78.62 329 TYR A O 1
ATOM 2533 N N . ILE A 1 330 ? 5.593 -5.397 23.689 1.00 73.81 330 ILE A N 1
ATOM 2534 C CA . ILE A 1 330 ? 5.879 -6.786 24.098 1.00 73.81 330 ILE A CA 1
ATOM 2535 C C . ILE A 1 330 ? 7.116 -6.872 25.013 1.00 73.81 330 ILE A C 1
ATOM 2537 O O . ILE A 1 330 ? 7.282 -7.879 25.704 1.00 73.81 330 ILE A O 1
ATOM 2541 N N . LYS A 1 331 ? 7.980 -5.851 25.005 1.00 54.72 331 LYS A N 1
ATOM 2542 C CA . LYS A 1 331 ? 9.136 -5.743 25.907 1.00 54.72 331 LYS A CA 1
ATOM 2543 C C . LYS A 1 331 ? 8.711 -5.455 27.343 1.00 54.72 331 LYS A C 1
ATOM 2545 O O . LYS A 1 331 ? 9.351 -6.055 28.234 1.00 54.72 331 LYS A O 1
#

pLDDT: mean 88.08, std 11.04, range [45.12, 98.44]